Protein AF-R9KZ87-F1 (afdb_monomer_lite)

Radius of gyration: 34.82 Å; chains: 1; bounding box: 114×63×70 Å

pLDDT: mean 71.22, std 21.98, range [25.05, 94.12]

Sequence (223 aa):
MNIVNPQPSGAKAGTGGFTVDISQIIRNFTGAETDDNKKSVLQKLLEPKEIDDSEQEAKKALQIAKKIARGDSVTPEEKQFLMRVNPQLAQMAELARKEGQRIKSALQQASSKEEQQTIVQQAYQQVSEVTKSNPQFGMLLGEAVKAAIQEAQKDPKCQDKPETEEDAKRTGIQNPIGQPEGGQASSPAASLPPEESAQMEQQDEILEQFYPEERVSMLDCKG

Foldseek 3Di:
DDDPDPDPPQDFDDDDPDTDGPQVVCCVPVVARPDPVPHDPVRVVPPPPPPPVLNVLVVLLLVLLLCLLQVHDDDPVSLVSNCVSPVPSSVLSPVSLVVLVVLLVQLLVDPDPVSNVVSLVVQVVVLVVCCVVPVSSSVSNVSSNVSSNVVSVVPPPPDDDDDDDDDDDDDDDDDDDDDDDDDDDDDDDDDDDDDPPVVVVVVVVVCCVPPVPPVVVVPPPDD

Secondary structure (DSSP, 8-state):
--------S--EEEETTEEEEHHHHHHHHH-----TTTS-HHHHHHS-----HHHHHHHHHHHHHHHHHHT----HHHHHHHHHH-HHHHHHHHHHHHHHHHHHHHHHH--SHHHHHHHHHHHHHHHHHHHHH-HHHHHHHHHHHHHHHHHHHH---------------------------------------TTSHHHHHHHHHHHHHH-TTHHHHTT----

Structure (mmCIF, N/CA/C/O backbone):
data_AF-R9KZ87-F1
#
_entry.id   AF-R9KZ87-F1
#
loop_
_atom_site.group_PDB
_atom_site.id
_atom_site.type_symbol
_atom_site.label_atom_id
_atom_site.label_alt_id
_atom_site.label_comp_id
_atom_site.label_asym_id
_atom_site.label_entity_id
_atom_site.label_seq_id
_atom_site.pdbx_PDB_ins_code
_atom_site.Cartn_x
_atom_site.Cartn_y
_atom_site.Cartn_z
_atom_site.occupancy
_atom_site.B_iso_or_equiv
_atom_site.auth_seq_id
_atom_site.auth_comp_id
_atom_site.auth_asym_id
_atom_site.auth_atom_id
_atom_site.pdbx_PDB_model_num
ATOM 1 N N . MET A 1 1 ? 11.925 7.163 -33.956 1.00 35.75 1 MET A N 1
ATOM 2 C CA . MET A 1 1 ? 13.370 7.184 -34.265 1.00 35.75 1 MET A CA 1
ATOM 3 C C . MET A 1 1 ? 14.078 6.666 -33.028 1.00 35.75 1 MET A C 1
ATOM 5 O O . MET A 1 1 ? 14.013 7.336 -32.008 1.00 35.75 1 MET A O 1
ATOM 9 N N . ASN A 1 2 ? 14.633 5.455 -33.077 1.00 37.69 2 ASN A N 1
ATOM 10 C CA . ASN A 1 2 ? 15.351 4.876 -31.941 1.00 37.69 2 ASN A CA 1
ATOM 11 C C . ASN A 1 2 ? 16.714 5.559 -31.837 1.00 37.69 2 ASN A C 1
ATOM 13 O O . ASN A 1 2 ? 17.549 5.407 -32.727 1.00 37.69 2 ASN A O 1
ATOM 17 N N . ILE A 1 3 ? 16.910 6.340 -30.778 1.00 43.88 3 ILE A N 1
ATOM 18 C CA . ILE A 1 3 ? 18.213 6.902 -30.439 1.00 43.88 3 ILE A CA 1
ATOM 19 C C . ILE A 1 3 ? 19.006 5.754 -29.816 1.00 43.88 3 ILE A C 1
ATOM 21 O O . ILE A 1 3 ? 18.812 5.404 -28.658 1.00 43.88 3 ILE A O 1
ATOM 25 N N . VAL A 1 4 ? 19.848 5.109 -30.624 1.00 40.03 4 VAL A N 1
ATOM 26 C CA . VAL A 1 4 ? 20.895 4.217 -30.122 1.00 40.03 4 VAL A CA 1
ATOM 27 C C . VAL A 1 4 ? 21.825 5.077 -29.277 1.00 40.03 4 VAL A C 1
ATOM 29 O O . VAL A 1 4 ? 22.512 5.946 -29.808 1.00 40.03 4 VAL A O 1
ATOM 32 N N . ASN A 1 5 ? 21.803 4.857 -27.966 1.00 42.47 5 ASN A N 1
ATOM 33 C CA . ASN A 1 5 ? 22.744 5.450 -27.032 1.00 42.47 5 ASN A CA 1
ATOM 34 C C . ASN A 1 5 ? 24.001 4.557 -27.023 1.00 42.47 5 ASN A C 1
ATOM 36 O O . ASN A 1 5 ? 23.920 3.413 -26.563 1.00 42.47 5 ASN A O 1
ATOM 40 N N . PRO A 1 6 ? 25.143 4.984 -27.593 1.00 46.31 6 PRO A N 1
ATOM 41 C CA . PRO A 1 6 ? 26.359 4.195 -27.511 1.00 46.31 6 PRO A CA 1
ATOM 42 C C . PRO A 1 6 ? 26.878 4.259 -26.071 1.00 46.31 6 PRO A C 1
ATOM 44 O O . PRO A 1 6 ? 27.354 5.296 -25.618 1.00 46.31 6 PRO A O 1
ATOM 47 N N . GLN A 1 7 ? 26.781 3.139 -25.353 1.00 39.72 7 GLN A N 1
ATOM 48 C CA . GLN A 1 7 ? 27.480 2.910 -24.085 1.00 39.72 7 GLN A CA 1
ATOM 49 C C . GLN A 1 7 ? 28.961 3.313 -24.239 1.00 39.72 7 GLN A C 1
ATOM 51 O O . GLN A 1 7 ? 29.662 2.716 -25.065 1.00 39.72 7 GLN A O 1
ATOM 56 N N . PRO A 1 8 ? 29.473 4.313 -23.496 1.00 46.34 8 PRO A N 1
ATOM 57 C CA . PRO A 1 8 ? 30.825 4.806 -23.686 1.00 46.34 8 PRO A CA 1
ATOM 58 C C . PRO A 1 8 ? 31.798 3.970 -22.852 1.00 46.34 8 PRO A C 1
ATOM 60 O O . PRO A 1 8 ? 32.391 4.442 -21.886 1.00 46.34 8 PRO A O 1
ATOM 63 N N . SER A 1 9 ? 32.030 2.718 -23.241 1.00 46.44 9 SER A N 1
ATOM 64 C CA . SER A 1 9 ? 33.245 2.027 -22.810 1.00 46.44 9 SER A CA 1
ATOM 65 C C . SER A 1 9 ? 34.409 2.530 -23.673 1.00 46.44 9 SER A C 1
ATOM 67 O O . SER A 1 9 ? 34.719 1.936 -24.701 1.00 46.44 9 SER A O 1
ATOM 69 N N . GLY A 1 10 ? 34.994 3.676 -23.298 1.00 55.28 10 GLY A N 1
ATOM 70 C CA . GLY A 1 10 ? 36.272 4.204 -23.804 1.00 55.28 10 GLY A CA 1
ATOM 71 C C . GLY A 1 10 ? 36.568 3.944 -25.287 1.00 55.28 10 GLY A C 1
ATOM 72 O O . GLY A 1 10 ? 37.543 3.264 -25.611 1.00 55.28 10 GLY A O 1
ATOM 73 N N . ALA A 1 11 ? 35.731 4.456 -26.192 1.00 57.53 11 ALA A N 1
ATOM 74 C CA . ALA A 1 11 ? 35.888 4.233 -27.626 1.00 57.53 11 ALA A CA 1
ATOM 75 C C . ALA A 1 11 ? 37.050 5.076 -28.185 1.00 57.53 11 ALA A C 1
ATOM 77 O O . ALA A 1 11 ? 36.891 6.242 -28.541 1.00 57.53 11 ALA A O 1
ATOM 78 N N . LYS A 1 12 ? 38.243 4.479 -28.262 1.00 61.91 12 LYS A N 1
ATOM 79 C CA . LYS A 1 12 ? 39.376 5.029 -29.018 1.00 61.91 12 LYS A CA 1
ATOM 80 C C . LYS A 1 12 ? 39.196 4.661 -30.489 1.00 61.91 12 LYS A C 1
ATOM 82 O O . LYS A 1 12 ? 39.358 3.497 -30.849 1.00 61.91 12 LYS A O 1
ATOM 87 N N . ALA A 1 13 ? 38.875 5.633 -31.338 1.00 61.53 13 ALA A N 1
ATOM 88 C CA . ALA A 1 13 ? 38.888 5.430 -32.786 1.00 61.53 13 ALA A CA 1
ATOM 89 C C . ALA A 1 13 ? 40.292 5.722 -33.327 1.00 61.53 13 ALA A C 1
ATOM 91 O O . ALA A 1 13 ? 40.904 6.736 -32.981 1.00 61.53 13 ALA A O 1
ATOM 92 N N . GLY A 1 14 ? 40.817 4.830 -34.167 1.00 58.09 14 GLY A N 1
ATOM 93 C CA . GLY A 1 14 ? 42.139 4.998 -34.758 1.00 58.09 14 GLY A CA 1
ATOM 94 C C . GLY A 1 14 ? 42.255 4.343 -36.125 1.00 58.09 14 GLY A C 1
ATOM 95 O O . GLY A 1 14 ? 41.826 3.211 -36.323 1.00 58.09 14 GLY A O 1
ATOM 96 N N . THR A 1 15 ? 42.861 5.068 -37.062 1.00 54.12 15 THR A N 1
ATOM 97 C CA . THR A 1 15 ? 43.329 4.543 -38.351 1.00 54.12 15 THR A CA 1
ATOM 98 C C . THR A 1 15 ? 44.787 4.974 -38.496 1.00 54.12 15 THR A C 1
ATOM 100 O O . THR A 1 15 ? 45.086 6.156 -38.358 1.00 54.12 15 THR A O 1
ATOM 103 N N . GLY A 1 16 ? 45.706 4.030 -38.720 1.00 58.09 16 GLY A N 1
ATOM 104 C CA . GLY A 1 16 ? 47.112 4.346 -39.012 1.00 58.09 16 GLY A CA 1
ATOM 105 C C . GLY A 1 16 ? 47.926 4.944 -37.853 1.00 58.09 16 GLY A C 1
ATOM 106 O O . GLY A 1 16 ? 48.592 5.955 -38.037 1.00 58.09 16 GLY A O 1
ATOM 107 N N . GLY A 1 17 ? 47.897 4.332 -36.664 1.00 69.00 17 GLY A N 1
ATOM 108 C CA . GLY A 1 17 ? 48.823 4.654 -35.560 1.00 69.00 17 GLY A CA 1
ATOM 109 C C . GLY A 1 17 ? 48.448 5.855 -34.682 1.00 69.00 17 GLY A C 1
ATOM 110 O O . GLY A 1 17 ? 49.038 6.026 -33.618 1.00 69.00 17 GLY A O 1
ATOM 111 N N . PHE A 1 18 ? 47.436 6.638 -35.060 1.00 66.94 18 PHE A N 1
ATOM 112 C CA . PHE A 1 18 ? 46.876 7.700 -34.222 1.00 66.94 18 PHE A CA 1
ATOM 113 C C . PHE A 1 18 ? 45.581 7.231 -33.561 1.00 66.94 18 PHE A C 1
ATOM 115 O O . PHE A 1 18 ? 44.648 6.803 -34.240 1.00 66.94 18 PHE A O 1
ATOM 122 N N . THR A 1 19 ? 45.518 7.319 -32.233 1.00 78.94 19 THR A N 1
ATOM 123 C CA . THR A 1 19 ? 44.293 7.089 -31.457 1.00 78.94 19 THR A CA 1
ATOM 124 C C . THR A 1 19 ? 43.731 8.424 -31.008 1.00 78.94 19 THR A C 1
ATOM 126 O O . THR A 1 19 ? 44.450 9.189 -30.362 1.00 78.94 19 THR A O 1
ATOM 129 N N . VAL A 1 20 ? 42.461 8.686 -31.299 1.00 78.69 20 VAL A N 1
ATOM 130 C CA . VAL A 1 20 ? 41.782 9.895 -30.829 1.00 78.69 20 VAL A CA 1
ATOM 131 C C . VAL A 1 20 ? 40.730 9.519 -29.793 1.00 78.69 20 VAL A C 1
ATOM 133 O O . VAL A 1 20 ? 39.983 8.554 -29.969 1.00 78.69 20 VAL A O 1
ATOM 136 N N . ASP A 1 21 ? 40.704 10.270 -28.693 1.00 82.31 21 ASP A N 1
ATOM 137 C CA . ASP A 1 21 ? 39.697 10.133 -27.648 1.00 82.31 21 ASP A CA 1
ATOM 138 C C . ASP A 1 21 ? 38.430 10.890 -28.065 1.00 82.31 21 ASP A C 1
ATOM 140 O O . ASP A 1 21 ? 38.394 12.124 -28.113 1.00 82.31 21 ASP A O 1
ATOM 144 N N . ILE A 1 22 ? 37.386 10.132 -28.397 1.00 82.06 22 ILE A N 1
ATOM 145 C CA . ILE A 1 22 ? 36.104 10.678 -28.842 1.00 82.06 22 ILE A CA 1
ATOM 146 C C . ILE A 1 22 ? 35.455 11.508 -27.726 1.00 82.06 22 ILE A C 1
ATOM 148 O O . ILE A 1 22 ? 34.879 12.558 -28.011 1.00 82.06 22 ILE A O 1
ATOM 152 N N . SER A 1 23 ? 35.605 11.113 -26.458 1.00 81.44 23 SER A N 1
ATOM 153 C CA . SER A 1 23 ? 35.055 11.858 -25.321 1.00 81.44 23 SER A CA 1
ATOM 154 C C . SER A 1 23 ? 35.709 13.232 -25.181 1.00 81.44 23 SER A C 1
ATOM 156 O O . SER A 1 23 ? 35.022 14.215 -24.900 1.00 81.44 23 SER A O 1
ATOM 158 N N . GLN A 1 24 ? 37.014 13.337 -25.460 1.00 82.56 24 GLN A N 1
ATOM 159 C CA . GLN A 1 24 ? 37.722 14.619 -25.461 1.00 82.56 24 GLN A CA 1
ATOM 160 C C . GLN A 1 24 ? 37.267 15.532 -26.609 1.00 82.56 24 GLN A C 1
ATOM 162 O O . GLN A 1 24 ? 37.101 16.735 -26.403 1.00 82.56 24 GLN A O 1
ATOM 167 N N . ILE A 1 25 ? 37.025 14.975 -27.802 1.00 85.44 25 ILE A N 1
ATOM 168 C CA . ILE A 1 25 ? 36.473 15.734 -28.935 1.00 85.44 25 ILE A CA 1
ATOM 169 C C . ILE A 1 25 ? 35.083 16.273 -28.589 1.00 85.44 25 ILE A C 1
ATOM 171 O O . ILE A 1 25 ? 34.831 17.464 -28.772 1.00 85.44 25 ILE A O 1
ATOM 175 N N . ILE A 1 26 ? 34.197 15.415 -28.069 1.00 83.12 26 ILE A N 1
ATOM 176 C CA . ILE A 1 26 ? 32.832 15.805 -27.700 1.00 83.12 26 ILE A CA 1
ATOM 177 C C . ILE A 1 26 ? 32.881 16.922 -26.660 1.00 83.12 26 ILE A C 1
ATOM 179 O O . ILE A 1 26 ? 32.272 17.963 -26.878 1.00 83.12 26 ILE A O 1
ATOM 183 N N . ARG A 1 27 ? 33.680 16.770 -25.598 1.00 84.62 27 ARG A N 1
ATOM 184 C CA . ARG A 1 27 ? 33.834 17.801 -24.565 1.00 84.62 27 ARG A CA 1
ATOM 185 C C . ARG A 1 27 ? 34.289 19.143 -25.138 1.00 84.62 27 ARG A C 1
ATOM 187 O O . ARG A 1 27 ? 33.745 20.175 -24.760 1.00 84.62 27 ARG A O 1
ATOM 194 N N . ASN A 1 28 ? 35.266 19.146 -26.043 1.00 85.62 28 ASN A N 1
ATOM 195 C CA . ASN A 1 28 ? 35.769 20.382 -26.647 1.00 85.62 28 ASN A CA 1
ATOM 196 C C . ASN A 1 28 ? 34.739 21.050 -27.570 1.00 85.62 28 ASN A C 1
ATOM 198 O O . ASN A 1 28 ? 34.744 22.272 -27.697 1.00 85.62 28 ASN A O 1
ATOM 202 N N . PHE A 1 29 ? 33.877 20.265 -28.219 1.00 87.19 29 PHE A N 1
ATOM 203 C CA . PHE A 1 29 ? 32.900 20.770 -29.181 1.00 87.19 29 PHE A CA 1
ATOM 204 C C . PHE A 1 29 ? 31.571 21.185 -28.532 1.00 87.19 29 PHE A C 1
ATOM 206 O O . PHE A 1 29 ? 31.014 22.221 -28.881 1.00 87.19 29 PHE A O 1
ATOM 213 N N . THR A 1 30 ? 31.053 20.390 -27.592 1.00 82.31 30 THR A N 1
ATOM 214 C CA . THR A 1 30 ? 29.739 20.603 -26.957 1.00 82.31 30 THR A CA 1
ATOM 215 C C . THR A 1 30 ? 29.833 21.168 -25.542 1.00 82.31 30 THR A C 1
ATOM 217 O O . THR A 1 30 ? 28.822 21.595 -24.991 1.00 82.31 30 THR A O 1
ATOM 220 N N . GLY A 1 31 ? 31.016 21.153 -24.921 1.00 80.69 31 GLY A N 1
ATOM 221 C CA . GLY A 1 31 ? 31.203 21.516 -23.514 1.00 80.69 31 GLY A CA 1
ATOM 222 C C . GLY A 1 31 ? 30.679 20.474 -22.518 1.00 80.69 31 GLY A C 1
ATOM 223 O O . GLY A 1 31 ? 30.872 20.645 -21.315 1.00 80.69 31 GLY A O 1
ATOM 224 N N . ALA A 1 32 ? 30.039 19.397 -22.988 1.00 80.44 32 ALA A N 1
ATOM 225 C CA . ALA A 1 32 ? 29.467 18.358 -22.140 1.00 80.44 32 ALA A CA 1
ATOM 226 C C . ALA A 1 32 ? 30.483 17.239 -21.884 1.00 80.44 32 ALA A C 1
ATOM 228 O O . ALA A 1 32 ? 31.049 16.666 -22.817 1.00 80.44 32 ALA A O 1
ATOM 229 N N . GLU A 1 33 ? 30.704 16.908 -20.611 1.00 82.12 33 GLU A N 1
ATOM 230 C CA . GLU A 1 33 ? 31.509 15.747 -20.236 1.00 82.12 33 GLU A CA 1
ATOM 231 C C . GLU A 1 33 ? 30.692 14.465 -20.429 1.00 82.12 33 GLU A C 1
ATOM 233 O O . GLU A 1 33 ? 29.573 14.359 -19.929 1.00 82.12 33 GLU A O 1
ATOM 238 N N . THR A 1 34 ? 31.242 13.504 -21.166 1.00 79.12 34 THR A N 1
ATOM 239 C CA . THR A 1 34 ? 30.564 12.229 -21.462 1.00 79.12 34 THR A CA 1
ATOM 240 C C . THR A 1 34 ? 30.989 11.119 -20.507 1.00 79.12 34 THR A C 1
ATOM 242 O O . THR A 1 34 ? 30.250 10.157 -20.336 1.00 79.12 34 THR A O 1
ATOM 245 N N . ASP A 1 35 ? 32.141 11.266 -19.847 1.00 77.31 35 ASP A N 1
ATOM 246 C CA . ASP A 1 35 ? 32.653 10.310 -18.867 1.00 77.31 35 ASP A CA 1
ATOM 247 C C . ASP A 1 35 ? 31.990 10.518 -17.498 1.00 77.31 35 ASP A C 1
ATOM 249 O O . ASP A 1 35 ? 32.202 11.538 -16.834 1.00 77.31 35 ASP A O 1
ATOM 253 N N . ASP A 1 36 ? 31.234 9.521 -17.034 1.00 74.69 36 ASP A N 1
ATOM 254 C CA . ASP A 1 36 ? 30.532 9.549 -15.746 1.00 74.69 36 ASP A CA 1
ATOM 255 C C . ASP A 1 36 ? 31.440 9.845 -14.547 1.00 74.69 36 ASP A C 1
ATOM 257 O O . ASP A 1 36 ? 30.986 10.402 -13.543 1.00 74.69 36 ASP A O 1
ATOM 261 N N . ASN A 1 37 ? 32.733 9.529 -14.631 1.00 78.62 37 ASN A N 1
ATOM 262 C CA . ASN A 1 37 ? 33.687 9.809 -13.558 1.00 78.62 37 ASN A CA 1
ATOM 263 C C . ASN A 1 37 ? 34.138 11.273 -13.534 1.00 78.62 37 ASN A C 1
ATOM 265 O O . ASN A 1 37 ? 34.547 11.771 -12.487 1.00 78.62 37 ASN A O 1
ATOM 269 N N . LYS A 1 38 ? 34.056 11.966 -14.674 1.00 80.25 38 LYS A N 1
ATOM 270 C CA . LYS A 1 38 ? 34.500 13.357 -14.841 1.00 80.25 38 LYS A CA 1
ATOM 271 C C . LYS A 1 38 ? 33.342 14.355 -14.868 1.00 80.25 38 LYS A C 1
ATOM 273 O O . LYS A 1 38 ? 33.579 15.555 -14.725 1.00 80.25 38 LYS A O 1
ATOM 278 N N . LYS A 1 39 ? 32.099 13.883 -15.023 1.00 82.62 39 LYS A N 1
ATOM 279 C CA . LYS A 1 39 ? 30.896 14.720 -14.940 1.00 82.62 39 LYS A CA 1
ATOM 280 C C . LYS A 1 39 ? 30.842 15.460 -13.605 1.00 82.62 39 LYS A C 1
ATOM 282 O O . LYS A 1 39 ? 30.926 14.854 -12.533 1.00 82.62 39 LYS A O 1
ATOM 287 N N . SER A 1 40 ? 30.644 16.775 -13.680 1.00 83.94 40 SER A N 1
ATOM 288 C CA . SER A 1 40 ? 30.382 17.609 -12.504 1.00 83.94 40 SER A CA 1
ATOM 289 C C . SER A 1 40 ? 29.127 17.120 -11.776 1.00 83.94 40 SER A C 1
ATOM 291 O O . SER A 1 40 ? 28.192 16.621 -12.401 1.00 83.94 40 SER A O 1
ATOM 293 N N . VAL A 1 41 ? 29.068 17.318 -10.458 1.00 82.25 41 VAL A N 1
ATOM 294 C CA . VAL A 1 41 ? 27.878 17.014 -9.643 1.00 82.25 41 VAL A CA 1
ATOM 295 C C . VAL A 1 41 ? 26.630 17.683 -10.227 1.00 82.25 41 VAL A C 1
ATOM 297 O O . VAL A 1 41 ? 25.583 17.049 -10.316 1.00 82.25 41 VAL A O 1
ATOM 300 N N . LEU A 1 42 ? 26.756 18.926 -10.709 1.00 80.56 42 LEU A N 1
ATOM 301 C CA . LEU A 1 42 ? 25.660 19.640 -11.370 1.00 80.56 42 LEU A CA 1
ATOM 302 C C . LEU A 1 42 ? 25.232 18.969 -12.677 1.00 80.56 42 LEU A C 1
ATOM 304 O O . LEU A 1 42 ? 24.045 18.908 -12.962 1.00 80.56 42 LEU A O 1
ATOM 308 N N . GLN A 1 43 ? 26.175 18.421 -13.444 1.00 79.06 43 GLN A N 1
ATOM 309 C CA . GLN A 1 43 ? 25.870 17.723 -14.690 1.00 79.06 43 GLN A CA 1
ATOM 310 C C . GLN A 1 43 ? 25.144 16.400 -14.417 1.00 79.06 43 GLN A C 1
ATOM 312 O O . GLN A 1 43 ? 24.132 16.127 -15.046 1.00 79.06 43 GLN A O 1
ATOM 317 N N . LYS A 1 44 ? 25.573 15.645 -13.397 1.00 78.69 44 LYS A N 1
ATOM 318 C CA . LYS A 1 44 ? 24.877 14.427 -12.943 1.00 78.69 44 LYS A CA 1
ATOM 319 C C . LYS A 1 44 ? 23.465 14.696 -12.412 1.00 78.69 44 LYS A C 1
ATOM 321 O O . LYS A 1 44 ? 22.611 13.822 -12.487 1.00 78.69 44 LYS A O 1
ATOM 326 N N . LEU A 1 45 ? 23.228 15.876 -11.835 1.00 79.81 45 LEU A N 1
ATOM 327 C CA . LEU A 1 45 ? 21.911 16.301 -11.344 1.00 79.81 45 LEU A CA 1
ATOM 328 C C . LEU A 1 45 ? 20.993 16.798 -12.468 1.00 79.81 45 LEU A C 1
ATOM 330 O O . LEU A 1 45 ? 19.782 16.622 -12.374 1.00 79.81 45 LEU A O 1
ATOM 334 N N . LEU A 1 46 ? 21.561 17.446 -13.491 1.00 81.12 46 LEU A N 1
ATOM 335 C CA . LEU A 1 46 ? 20.826 17.926 -14.665 1.00 81.12 46 LEU A CA 1
ATOM 336 C C . LEU A 1 46 ? 20.548 16.816 -15.683 1.00 81.12 46 LEU A C 1
ATOM 338 O O . LEU A 1 46 ? 19.659 16.976 -16.517 1.00 81.12 46 LEU A O 1
ATOM 342 N N . GLU A 1 47 ? 21.294 15.713 -15.632 1.00 76.94 47 GLU A N 1
ATOM 343 C CA . GLU A 1 47 ? 21.029 14.550 -16.467 1.00 76.94 47 GLU A CA 1
ATOM 344 C C . GLU A 1 47 ? 19.674 13.933 -16.096 1.00 76.94 47 GLU A C 1
ATOM 346 O O . GLU A 1 47 ? 19.450 13.577 -14.932 1.00 76.94 47 GLU A O 1
ATOM 351 N N . PRO A 1 48 ? 18.741 13.813 -17.061 1.00 72.75 48 PRO A N 1
ATOM 352 C CA . PRO A 1 48 ? 17.476 13.153 -16.804 1.00 72.75 48 PRO A CA 1
ATOM 353 C C . PRO A 1 48 ? 17.777 11.704 -16.427 1.00 72.75 48 PRO A C 1
ATOM 355 O O . PRO A 1 48 ? 18.318 10.948 -17.229 1.00 72.75 48 PRO A O 1
ATOM 358 N N . LYS A 1 49 ? 17.450 11.316 -15.190 1.00 69.62 49 LYS A N 1
ATOM 359 C CA . LYS A 1 49 ? 17.523 9.913 -14.782 1.00 69.62 49 LYS A CA 1
ATOM 360 C C . LYS A 1 49 ? 16.592 9.116 -15.685 1.00 69.62 49 LYS A C 1
ATOM 362 O O . LYS A 1 49 ? 15.374 9.268 -15.589 1.00 69.62 49 LYS A O 1
ATOM 367 N N . GLU A 1 50 ? 17.164 8.276 -16.539 1.00 65.75 50 GLU A N 1
ATOM 368 C CA . GLU A 1 50 ? 16.420 7.235 -17.235 1.00 65.75 50 GLU A CA 1
ATOM 369 C C . GLU A 1 50 ? 15.885 6.286 -16.157 1.00 65.75 50 GLU A C 1
ATOM 371 O O . GLU A 1 50 ? 16.621 5.506 -15.556 1.00 65.75 50 GLU A O 1
ATOM 376 N N . ILE A 1 51 ? 14.611 6.456 -15.801 1.00 59.19 51 ILE A N 1
ATOM 377 C CA . ILE A 1 51 ? 13.919 5.529 -14.911 1.00 59.19 51 ILE A CA 1
ATOM 378 C C . ILE A 1 51 ? 13.651 4.294 -15.760 1.00 59.19 51 ILE A C 1
ATOM 380 O O . ILE A 1 51 ? 12.827 4.379 -16.673 1.00 59.19 51 ILE A O 1
ATOM 384 N N . ASP A 1 52 ? 14.342 3.198 -15.450 1.00 70.06 52 ASP A N 1
ATOM 385 C CA . ASP A 1 52 ? 14.156 1.894 -16.089 1.00 70.06 52 ASP A CA 1
ATOM 386 C C . ASP A 1 52 ? 12.657 1.553 -16.159 1.00 70.06 52 ASP A C 1
ATOM 388 O O . ASP A 1 52 ? 11.911 1.782 -15.196 1.00 70.06 52 ASP A O 1
ATOM 392 N N . ASP A 1 53 ? 12.197 1.034 -17.296 1.00 74.06 53 ASP A N 1
ATOM 393 C CA . ASP A 1 53 ? 10.781 0.735 -17.536 1.00 74.06 53 ASP A CA 1
ATOM 394 C C . ASP A 1 53 ? 10.230 -0.207 -16.449 1.00 74.06 53 ASP A C 1
ATOM 396 O O . ASP A 1 53 ? 9.103 -0.039 -15.975 1.00 74.06 53 ASP A O 1
ATOM 400 N N . SER A 1 54 ? 11.082 -1.100 -15.936 1.00 76.56 54 SER A N 1
ATOM 401 C CA . SER A 1 54 ? 10.795 -1.979 -14.795 1.00 76.56 54 SER A CA 1
ATOM 402 C C . SER A 1 54 ? 10.475 -1.214 -13.500 1.00 76.56 54 SER A C 1
ATOM 404 O O . SER A 1 54 ? 9.512 -1.528 -12.790 1.00 76.56 54 SER A O 1
ATOM 406 N N . GLU A 1 55 ? 11.211 -0.140 -13.192 1.00 81.38 55 GLU A N 1
ATOM 407 C CA . GLU A 1 55 ? 10.897 0.702 -12.035 1.00 81.38 55 GLU A CA 1
ATOM 408 C C . GLU A 1 55 ? 9.576 1.452 -12.219 1.00 81.38 55 GLU A C 1
ATOM 410 O O . GLU A 1 55 ? 8.854 1.695 -11.244 1.00 81.38 55 GLU A O 1
ATOM 415 N N . GLN A 1 56 ? 9.256 1.857 -13.449 1.00 82.81 56 GLN A N 1
ATOM 416 C CA . GLN A 1 56 ? 7.986 2.518 -13.738 1.00 82.81 56 GLN A CA 1
ATOM 417 C C . GLN A 1 56 ? 6.813 1.557 -13.553 1.00 82.81 56 GLN A C 1
ATOM 419 O O . GLN A 1 56 ? 5.800 1.938 -12.962 1.00 82.81 56 GLN A O 1
ATOM 424 N N . GLU A 1 57 ? 6.946 0.314 -14.008 1.00 86.06 57 GLU A N 1
ATOM 425 C CA . GLU A 1 57 ? 5.943 -0.734 -13.814 1.00 86.06 57 GLU A CA 1
ATOM 426 C C . GLU A 1 57 ? 5.744 -1.067 -12.335 1.00 86.06 57 GLU A C 1
ATOM 428 O O . GLU A 1 57 ? 4.603 -1.118 -11.870 1.00 86.06 57 GLU A O 1
ATOM 433 N N . ALA A 1 58 ? 6.827 -1.180 -11.562 1.00 87.12 58 ALA A N 1
ATOM 434 C CA . ALA A 1 58 ? 6.753 -1.385 -10.118 1.00 87.12 58 ALA A CA 1
ATOM 435 C C . ALA A 1 58 ? 6.049 -0.216 -9.404 1.00 87.12 58 ALA A C 1
ATOM 437 O O . ALA A 1 58 ? 5.187 -0.429 -8.547 1.00 87.12 58 ALA A O 1
ATOM 438 N N . LYS A 1 59 ? 6.353 1.033 -9.783 1.00 88.38 59 LYS A N 1
ATOM 439 C CA . LYS A 1 59 ? 5.686 2.232 -9.240 1.00 88.38 59 LYS A CA 1
ATOM 440 C C . LYS A 1 59 ? 4.197 2.258 -9.593 1.00 88.38 59 LYS A C 1
ATOM 442 O O . LYS A 1 59 ? 3.379 2.554 -8.722 1.00 88.38 59 LYS A O 1
ATOM 447 N N . LYS A 1 60 ? 3.830 1.907 -10.830 1.00 90.06 60 LYS A N 1
ATOM 448 C CA . LYS A 1 60 ? 2.427 1.783 -11.263 1.00 90.06 60 LYS A CA 1
ATOM 449 C C . LYS A 1 60 ? 1.701 0.691 -10.478 1.00 90.06 60 LYS A C 1
ATOM 451 O O . LYS A 1 60 ? 0.618 0.942 -9.958 1.00 90.06 60 LYS A O 1
ATOM 456 N N . ALA A 1 61 ? 2.317 -0.480 -10.315 1.00 91.00 61 ALA A N 1
ATOM 457 C CA . ALA A 1 61 ? 1.764 -1.579 -9.527 1.00 91.00 61 ALA A CA 1
ATOM 458 C C . ALA A 1 61 ? 1.514 -1.160 -8.069 1.00 91.00 61 ALA A C 1
ATOM 460 O O . ALA A 1 61 ? 0.435 -1.403 -7.530 1.00 91.00 61 ALA A O 1
ATOM 461 N N . LEU A 1 62 ? 2.460 -0.448 -7.449 1.00 91.69 62 LEU A N 1
ATOM 462 C CA . LEU A 1 62 ? 2.285 0.105 -6.104 1.00 91.69 62 LEU A CA 1
ATOM 463 C C . LEU A 1 62 ? 1.137 1.115 -6.032 1.00 91.69 62 LEU A C 1
ATOM 465 O O . LEU A 1 62 ? 0.343 1.057 -5.099 1.00 91.69 62 LEU A O 1
ATOM 469 N N . GLN A 1 63 ? 1.013 2.025 -7.000 1.00 91.88 63 GLN A N 1
ATOM 470 C CA . GLN A 1 63 ? -0.097 2.98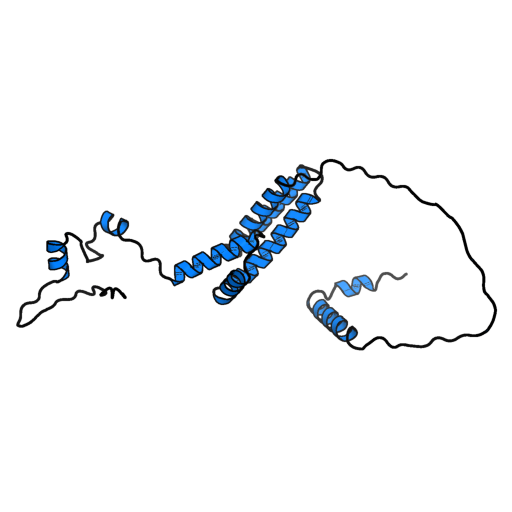3 -7.028 1.00 91.88 63 GLN A CA 1
ATOM 471 C C . GLN A 1 63 ? -1.453 2.286 -7.160 1.00 91.88 63 GLN A C 1
ATOM 473 O O . GLN A 1 63 ? -2.399 2.658 -6.469 1.00 91.88 63 GLN A O 1
ATOM 478 N N . ILE A 1 64 ? -1.543 1.256 -8.001 1.00 93.00 64 ILE A N 1
ATOM 479 C CA . ILE A 1 64 ? -2.762 0.459 -8.151 1.00 93.00 64 ILE A CA 1
ATOM 480 C C . ILE A 1 64 ? -3.080 -0.269 -6.841 1.00 93.00 64 ILE A C 1
ATOM 482 O O . ILE A 1 64 ? -4.208 -0.196 -6.363 1.00 93.00 64 ILE A O 1
ATOM 486 N N . ALA A 1 65 ? -2.091 -0.905 -6.211 1.00 92.56 65 ALA A N 1
ATOM 487 C CA . ALA A 1 65 ? -2.269 -1.586 -4.930 1.00 92.56 65 ALA A CA 1
ATOM 488 C C . ALA A 1 65 ? -2.777 -0.637 -3.834 1.00 92.56 65 ALA A C 1
ATOM 490 O O . ALA A 1 65 ? -3.689 -0.986 -3.089 1.00 92.56 65 ALA A O 1
ATOM 491 N N . LYS A 1 66 ? -2.241 0.586 -3.780 1.00 93.56 66 LYS A N 1
ATOM 492 C CA . LYS A 1 66 ? -2.696 1.644 -2.868 1.00 93.56 66 LYS A CA 1
ATOM 493 C C . LYS A 1 66 ? -4.148 2.045 -3.113 1.00 93.56 66 LYS A C 1
ATOM 495 O O . LYS A 1 66 ? -4.923 2.100 -2.164 1.00 93.56 66 LYS A O 1
ATOM 500 N N . LYS A 1 67 ? -4.545 2.250 -4.376 1.00 93.44 67 LYS A N 1
ATOM 501 C CA . LYS A 1 67 ? -5.949 2.519 -4.743 1.00 93.44 67 LYS A CA 1
ATOM 502 C C . LYS A 1 67 ? -6.878 1.392 -4.274 1.00 93.44 67 LYS A C 1
ATOM 504 O O . LYS A 1 67 ? -7.891 1.667 -3.639 1.00 93.44 67 LYS A O 1
ATOM 509 N N . ILE A 1 68 ? -6.507 0.131 -4.531 1.00 92.38 68 ILE A N 1
ATOM 510 C CA . ILE A 1 68 ? -7.290 -1.040 -4.095 1.00 92.38 68 ILE A CA 1
ATOM 511 C C . ILE A 1 68 ? -7.409 -1.066 -2.569 1.00 92.38 68 ILE A C 1
ATOM 513 O O . ILE A 1 68 ? -8.515 -1.218 -2.058 1.00 92.38 68 ILE A O 1
ATOM 517 N N . ALA A 1 69 ? -6.294 -0.894 -1.851 1.00 92.12 69 ALA A N 1
ATOM 518 C CA . ALA A 1 69 ? -6.268 -0.904 -0.391 1.00 92.12 69 ALA A CA 1
ATOM 519 C C . ALA A 1 69 ? -7.148 0.203 0.204 1.00 92.12 69 ALA A C 1
ATOM 521 O O . ALA A 1 69 ? -7.864 -0.032 1.174 1.00 92.12 69 ALA A O 1
ATOM 522 N N . ARG A 1 70 ? -7.156 1.387 -0.418 1.00 90.56 70 ARG A N 1
ATOM 523 C CA . ARG A 1 70 ? -8.019 2.505 -0.030 1.00 90.56 70 ARG A CA 1
ATOM 524 C C . ARG A 1 70 ? -9.513 2.199 -0.173 1.00 90.56 70 ARG A C 1
ATOM 526 O O . ARG A 1 70 ? -10.316 2.792 0.535 1.00 90.56 70 ARG A O 1
ATOM 533 N N . GLY A 1 71 ? -9.873 1.294 -1.082 1.00 85.69 71 GLY A N 1
ATOM 534 C CA . GLY A 1 71 ? -11.256 1.065 -1.496 1.00 85.69 71 GLY A CA 1
ATOM 535 C C . GLY A 1 71 ? -11.696 1.920 -2.687 1.00 85.69 71 GLY A C 1
ATOM 536 O O . GLY A 1 71 ? -12.886 1.945 -2.996 1.00 85.69 71 GLY A O 1
ATOM 537 N N . ASP A 1 72 ? -10.760 2.584 -3.378 1.00 87.75 72 ASP A N 1
ATOM 538 C CA . ASP A 1 72 ? -11.064 3.320 -4.606 1.00 87.75 72 ASP A CA 1
ATOM 539 C C . ASP A 1 72 ? -11.469 2.343 -5.728 1.00 87.75 72 ASP A C 1
ATOM 541 O O . ASP A 1 72 ? -11.018 1.195 -5.787 1.00 87.75 72 ASP A O 1
ATOM 545 N N . SER A 1 73 ? -12.315 2.800 -6.655 1.00 83.38 73 SER A N 1
ATOM 546 C CA . SER A 1 73 ? -12.689 2.005 -7.831 1.00 83.38 73 SER A CA 1
ATOM 547 C C . SER A 1 73 ? -11.489 1.855 -8.767 1.00 83.38 73 SER A C 1
ATOM 549 O O . SER A 1 73 ? -10.969 2.842 -9.285 1.00 83.38 73 SER A O 1
ATOM 551 N N . VAL A 1 74 ? -11.056 0.614 -8.984 1.00 87.38 74 VAL A N 1
ATOM 552 C CA . VAL A 1 74 ? -9.918 0.272 -9.847 1.00 87.38 74 VAL A CA 1
ATOM 553 C C . VAL A 1 74 ? -10.430 -0.416 -11.103 1.00 87.38 74 VAL A C 1
ATOM 555 O O . VAL A 1 74 ? -11.345 -1.239 -11.040 1.00 87.38 74 VAL A O 1
ATOM 558 N N . THR A 1 75 ? -9.855 -0.073 -12.254 1.00 90.31 75 THR A N 1
ATOM 559 C CA . THR A 1 75 ? -10.263 -0.687 -13.520 1.00 90.31 75 THR A CA 1
ATOM 560 C C . THR A 1 75 ? -9.882 -2.176 -13.554 1.00 90.31 75 THR A C 1
ATOM 562 O O . THR A 1 75 ? -8.870 -2.579 -12.966 1.00 90.31 75 THR A O 1
ATOM 565 N N . PRO A 1 76 ? -10.652 -3.031 -14.256 1.00 88.69 76 PRO A N 1
ATOM 566 C CA . PRO A 1 76 ? -10.304 -4.445 -14.405 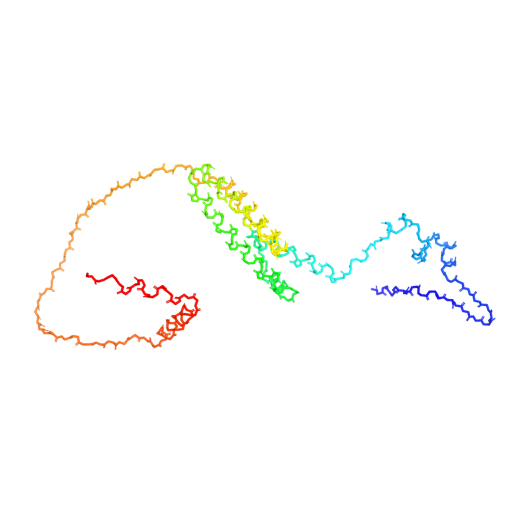1.00 88.69 76 PRO A CA 1
ATOM 567 C C . PRO A 1 76 ? -8.912 -4.652 -15.017 1.00 88.69 76 PRO A C 1
ATOM 569 O O . PRO A 1 76 ? -8.208 -5.590 -14.648 1.00 88.69 76 PRO A O 1
ATOM 572 N N . GLU A 1 77 ? -8.496 -3.752 -15.908 1.00 90.00 77 GLU A N 1
ATOM 573 C CA . GLU A 1 77 ? -7.177 -3.754 -16.543 1.00 90.00 77 GLU A CA 1
ATOM 574 C C . GLU A 1 77 ? -6.052 -3.487 -15.535 1.00 90.00 77 GLU A C 1
ATOM 576 O O . GLU A 1 77 ? -5.081 -4.240 -15.495 1.00 90.00 77 GLU A O 1
ATOM 581 N N . GLU A 1 78 ? -6.199 -2.479 -14.667 1.00 88.94 78 GLU A N 1
ATOM 582 C CA . GLU A 1 78 ? -5.244 -2.189 -13.587 1.00 88.94 78 GLU A CA 1
ATOM 583 C C . GLU A 1 78 ? -5.122 -3.377 -12.618 1.00 88.94 78 GLU A C 1
ATOM 585 O O . GLU A 1 78 ? -4.016 -3.742 -12.209 1.00 88.94 78 GLU A O 1
ATOM 590 N N . LYS A 1 79 ? -6.240 -4.035 -12.283 1.00 88.19 79 LYS A N 1
ATOM 591 C CA . LYS A 1 79 ? -6.226 -5.230 -11.426 1.00 88.19 79 LYS A CA 1
ATOM 592 C C . LYS A 1 79 ? -5.496 -6.398 -12.091 1.00 88.19 79 LYS A C 1
ATOM 594 O O . LYS A 1 79 ? -4.666 -7.043 -11.452 1.00 88.19 79 LYS A O 1
ATOM 599 N N . GLN A 1 80 ? -5.761 -6.652 -13.372 1.00 91.00 80 GLN A N 1
ATOM 600 C CA . GLN A 1 80 ? -5.049 -7.680 -14.134 1.00 91.00 80 GLN A CA 1
ATOM 601 C C . GLN A 1 80 ? -3.558 -7.360 -14.268 1.00 91.00 80 GLN A C 1
ATOM 603 O O . GLN A 1 80 ? -2.730 -8.259 -14.136 1.00 91.00 80 GLN A O 1
ATOM 608 N N . PHE A 1 81 ? -3.204 -6.093 -14.491 1.00 91.94 81 PHE A N 1
ATOM 609 C CA . PHE A 1 81 ? -1.816 -5.643 -14.527 1.00 91.94 81 PHE A CA 1
ATOM 610 C C . PHE A 1 81 ? -1.109 -5.934 -13.200 1.00 91.94 81 PHE A C 1
ATOM 612 O O . PHE A 1 81 ? -0.055 -6.567 -13.196 1.00 91.94 81 PHE A O 1
ATOM 619 N N . LEU A 1 82 ? -1.722 -5.565 -12.070 1.00 91.94 82 LEU A N 1
ATOM 620 C CA . LEU A 1 82 ? -1.161 -5.834 -10.748 1.00 91.94 82 LEU A CA 1
ATOM 621 C C . LEU A 1 82 ? -0.965 -7.336 -10.505 1.00 91.94 82 LEU A C 1
ATOM 623 O O . LEU A 1 82 ? 0.080 -7.736 -10.004 1.00 91.94 82 LEU A O 1
ATOM 627 N N . MET A 1 83 ? -1.924 -8.173 -10.910 1.00 91.44 83 MET A N 1
ATOM 628 C CA . MET A 1 83 ? -1.807 -9.630 -10.789 1.00 91.44 83 MET A CA 1
ATOM 629 C C . MET A 1 83 ? -0.685 -10.223 -11.652 1.00 91.44 83 MET A C 1
ATOM 631 O O . MET A 1 83 ? -0.073 -11.203 -11.236 1.00 91.44 83 MET A O 1
ATOM 635 N N . ARG A 1 84 ? -0.407 -9.647 -12.830 1.00 91.38 84 ARG A N 1
ATOM 636 C CA . ARG A 1 84 ? 0.689 -10.090 -13.710 1.00 91.38 84 ARG A CA 1
ATOM 637 C C . ARG A 1 84 ? 2.059 -9.676 -13.180 1.00 91.38 84 ARG A C 1
ATOM 639 O O . ARG A 1 84 ? 2.977 -10.485 -13.209 1.00 91.38 84 ARG A O 1
ATOM 646 N N . VAL A 1 85 ? 2.191 -8.435 -12.709 1.00 90.31 85 VAL A N 1
ATOM 647 C CA . VAL A 1 85 ? 3.477 -7.877 -12.257 1.00 90.31 85 VAL A CA 1
ATOM 648 C C . VAL A 1 85 ? 3.832 -8.362 -10.854 1.00 90.31 85 VAL A C 1
ATOM 650 O O . VAL A 1 85 ? 4.969 -8.750 -10.600 1.00 90.31 85 VAL A O 1
ATOM 653 N N . ASN A 1 86 ? 2.874 -8.332 -9.922 1.00 90.06 86 ASN A N 1
ATOM 654 C CA . ASN A 1 86 ? 3.102 -8.740 -8.541 1.00 90.06 86 ASN A CA 1
ATOM 655 C C . ASN A 1 86 ? 1.823 -9.316 -7.889 1.00 90.06 86 ASN A C 1
ATOM 657 O O . ASN A 1 86 ? 1.045 -8.581 -7.266 1.00 90.06 86 ASN A O 1
ATOM 661 N N . PRO A 1 87 ? 1.611 -10.644 -7.969 1.00 91.19 87 PRO A N 1
ATOM 662 C CA . PRO A 1 87 ? 0.412 -11.285 -7.432 1.00 91.19 87 PRO A CA 1
ATOM 663 C C . PRO A 1 87 ? 0.332 -11.217 -5.901 1.00 91.19 87 PRO A C 1
ATOM 665 O O . PRO A 1 87 ? -0.763 -11.098 -5.351 1.00 91.19 87 PRO A O 1
ATOM 668 N N . GLN A 1 88 ? 1.470 -11.230 -5.198 1.00 91.75 88 GLN A N 1
ATOM 669 C CA . GLN A 1 88 ? 1.489 -11.080 -3.739 1.00 91.75 88 GLN A CA 1
ATOM 670 C C . GLN A 1 88 ? 0.992 -9.694 -3.323 1.00 91.75 88 GLN A C 1
ATOM 672 O O . GLN A 1 88 ? 0.193 -9.566 -2.397 1.00 91.75 88 GLN A O 1
ATOM 677 N N . LEU A 1 89 ? 1.411 -8.651 -4.044 1.00 91.38 89 LEU A N 1
ATOM 678 C CA . LEU A 1 89 ? 0.957 -7.286 -3.801 1.00 91.38 89 LEU A CA 1
ATOM 679 C C . LEU A 1 89 ? -0.547 -7.125 -4.049 1.00 91.38 89 LEU A C 1
ATOM 681 O O . LEU A 1 89 ? -1.216 -6.440 -3.277 1.00 91.38 89 LEU A O 1
ATOM 685 N N . ALA A 1 90 ? -1.089 -7.798 -5.068 1.00 92.31 90 ALA A N 1
ATOM 686 C CA . ALA A 1 90 ? -2.529 -7.835 -5.322 1.00 92.31 90 ALA A CA 1
ATOM 687 C C . ALA A 1 90 ? -3.308 -8.434 -4.139 1.00 92.31 90 ALA A C 1
ATOM 689 O O . ALA A 1 90 ? -4.300 -7.857 -3.694 1.00 92.31 90 ALA A O 1
ATOM 690 N N . GLN A 1 91 ? -2.842 -9.565 -3.601 1.00 92.38 91 GLN A N 1
ATOM 691 C CA . GLN A 1 91 ? -3.472 -10.218 -2.449 1.00 92.38 91 GLN A CA 1
ATOM 692 C C . GLN A 1 91 ? -3.411 -9.336 -1.199 1.00 92.38 91 GLN A C 1
ATOM 694 O O . GLN A 1 91 ? -4.427 -9.139 -0.535 1.00 92.38 91 GLN A O 1
ATOM 699 N N . MET A 1 92 ? -2.244 -8.750 -0.913 1.00 93.19 92 MET A N 1
ATOM 700 C CA . MET A 1 92 ? -2.070 -7.825 0.210 1.00 93.19 92 MET A CA 1
ATOM 701 C C . MET A 1 92 ? -2.999 -6.611 0.099 1.00 93.19 92 MET A C 1
ATOM 703 O O . MET A 1 92 ? -3.598 -6.207 1.091 1.00 93.19 92 MET A O 1
ATOM 707 N N . ALA A 1 93 ? -3.167 -6.051 -1.100 1.00 93.19 93 ALA A N 1
ATOM 708 C CA . ALA A 1 93 ? -4.064 -4.921 -1.319 1.00 93.19 93 ALA A CA 1
ATOM 709 C C . ALA A 1 93 ? -5.541 -5.277 -1.070 1.00 93.19 93 ALA A C 1
ATOM 711 O O . ALA A 1 93 ? -6.259 -4.505 -0.440 1.00 93.19 93 ALA A O 1
ATOM 712 N N . GLU A 1 94 ? -5.996 -6.454 -1.509 1.00 92.94 94 GLU A N 1
ATOM 713 C CA . GLU A 1 94 ? -7.367 -6.923 -1.256 1.00 92.94 94 GLU A CA 1
ATOM 714 C C . GLU A 1 94 ? -7.608 -7.221 0.233 1.00 92.94 94 GLU A C 1
ATOM 716 O O . GLU A 1 94 ? -8.670 -6.890 0.763 1.00 92.94 94 GLU A O 1
ATOM 721 N N . LEU A 1 95 ? -6.625 -7.799 0.934 1.00 93.00 95 LEU A N 1
ATOM 722 C CA . LEU A 1 95 ? -6.696 -7.993 2.387 1.00 93.00 95 LEU A CA 1
ATOM 723 C C . LEU A 1 95 ? -6.760 -6.653 3.128 1.00 93.00 95 LEU A C 1
ATOM 725 O O . LEU A 1 95 ? -7.613 -6.479 3.997 1.00 93.00 95 LEU A O 1
ATOM 729 N N . ALA A 1 96 ? -5.922 -5.687 2.741 1.00 94.12 96 ALA A N 1
ATOM 730 C CA . ALA A 1 96 ? -5.943 -4.341 3.311 1.00 94.12 96 ALA A CA 1
ATOM 731 C C . ALA A 1 96 ? -7.303 -3.665 3.093 1.00 94.12 96 ALA A C 1
ATOM 733 O O . ALA A 1 96 ? -7.836 -3.057 4.019 1.00 94.12 96 ALA A O 1
ATOM 734 N N . ARG A 1 97 ? -7.902 -3.828 1.905 1.00 93.69 97 ARG A N 1
ATOM 735 C CA . ARG A 1 97 ? -9.240 -3.304 1.602 1.00 93.69 97 ARG A CA 1
ATOM 736 C C . ARG A 1 97 ? -10.306 -3.897 2.520 1.00 93.69 97 ARG A C 1
ATOM 738 O O . ARG A 1 97 ? -11.136 -3.158 3.046 1.00 93.69 97 ARG A O 1
ATOM 745 N N . LYS A 1 98 ? -10.298 -5.221 2.712 1.00 93.50 98 LYS A N 1
ATOM 746 C CA . LYS A 1 98 ? -11.250 -5.911 3.600 1.00 93.50 98 LYS A CA 1
ATOM 747 C C . LYS A 1 98 ? -11.135 -5.407 5.038 1.00 93.50 98 LYS A C 1
ATOM 749 O O . LYS A 1 98 ? -12.155 -5.106 5.653 1.00 93.50 98 LYS A O 1
ATOM 754 N N . GLU A 1 99 ? -9.913 -5.259 5.544 1.00 92.69 99 GLU A N 1
ATOM 755 C CA . GLU A 1 99 ? -9.690 -4.758 6.903 1.00 92.69 99 GLU A CA 1
ATOM 756 C C . GLU A 1 99 ? -10.095 -3.281 7.035 1.00 92.69 99 GLU A C 1
ATOM 758 O O . GLU A 1 99 ? -10.792 -2.907 7.976 1.00 92.69 99 GLU A O 1
ATOM 763 N N . GLY A 1 100 ? -9.771 -2.448 6.042 1.00 91.88 100 GLY A N 1
ATOM 764 C CA . GLY A 1 100 ? -10.241 -1.063 5.975 1.00 91.88 100 GLY A CA 1
ATOM 765 C C . GLY A 1 100 ? -11.771 -0.962 5.991 1.00 91.88 100 GLY A C 1
ATOM 766 O O . GLY A 1 100 ? -12.331 -0.145 6.720 1.00 91.88 100 GLY A O 1
ATOM 767 N N . GLN A 1 101 ? -12.468 -1.836 5.261 1.00 92.19 101 GLN A N 1
ATOM 768 C CA . GLN A 1 101 ? -13.932 -1.892 5.249 1.00 92.19 101 GLN A CA 1
ATOM 769 C C . GLN A 1 101 ? -14.516 -2.355 6.593 1.00 92.19 101 GLN A C 1
ATOM 771 O O . GLN A 1 101 ? -15.540 -1.823 7.035 1.00 92.19 101 GLN A O 1
ATOM 776 N N . ARG A 1 102 ? -13.859 -3.305 7.270 1.00 92.81 102 ARG A N 1
ATOM 777 C CA . ARG A 1 102 ? -14.217 -3.721 8.633 1.00 92.81 102 ARG A CA 1
ATOM 778 C C . ARG A 1 102 ? -14.115 -2.545 9.600 1.00 92.81 102 ARG A C 1
ATOM 780 O O . ARG A 1 102 ? -15.065 -2.281 10.332 1.00 92.81 102 ARG A O 1
ATOM 787 N N . ILE A 1 103 ? -13.002 -1.814 9.560 1.00 91.88 103 ILE A N 1
ATOM 788 C CA . ILE A 1 103 ? -12.777 -0.635 10.405 1.00 91.88 103 ILE A CA 1
ATOM 789 C C . ILE A 1 103 ? -13.808 0.448 10.089 1.00 91.88 103 ILE A C 1
ATOM 791 O O . ILE A 1 103 ? -14.412 0.992 11.006 1.00 91.88 103 ILE A O 1
ATOM 795 N N . LYS A 1 104 ? -14.080 0.719 8.807 1.00 91.38 104 LYS A N 1
ATOM 796 C CA . LYS A 1 104 ? -15.121 1.670 8.391 1.00 91.38 104 LYS A CA 1
ATOM 797 C C . LYS A 1 104 ? -16.483 1.309 8.987 1.00 91.38 104 LYS A C 1
ATOM 799 O O . LYS A 1 104 ? -17.147 2.171 9.552 1.00 91.38 104 LYS A O 1
ATOM 804 N N . SER A 1 105 ? -16.874 0.039 8.900 1.00 91.19 105 SER A N 1
ATOM 805 C CA . SER A 1 105 ? -18.155 -0.444 9.431 1.00 91.19 105 SER A CA 1
ATOM 806 C C . SER A 1 105 ? -18.209 -0.331 10.958 1.00 91.19 105 SER A C 1
ATOM 808 O O . SER A 1 105 ? -19.207 0.133 11.502 1.00 91.19 105 SER A O 1
ATOM 810 N N . ALA A 1 106 ? -17.117 -0.673 11.649 1.00 90.81 106 ALA A N 1
ATOM 811 C CA . ALA A 1 106 ? -17.006 -0.510 13.098 1.00 90.81 106 ALA A CA 1
ATOM 812 C C . ALA A 1 106 ? -17.111 0.966 13.520 1.00 90.81 106 ALA A C 1
ATOM 814 O O . ALA A 1 106 ? -17.803 1.282 14.482 1.00 90.81 106 ALA A O 1
ATOM 815 N N . LEU A 1 107 ? -16.486 1.884 12.775 1.00 89.38 107 LEU A N 1
ATOM 816 C CA . LEU A 1 107 ? -16.568 3.324 13.037 1.00 89.38 107 LEU A CA 1
ATOM 817 C C . LEU A 1 107 ? -17.970 3.896 12.795 1.00 89.38 107 LEU A C 1
ATOM 819 O O . LEU A 1 107 ? -18.367 4.817 13.500 1.00 89.38 107 LEU A O 1
ATOM 823 N N . GLN A 1 108 ? -18.715 3.357 11.827 1.00 88.69 108 GLN A N 1
ATOM 824 C CA . GLN A 1 108 ? -20.105 3.751 11.566 1.00 88.69 108 GLN A CA 1
ATOM 825 C C . GLN A 1 108 ? -21.082 3.214 12.623 1.00 88.69 108 GLN A C 1
ATOM 827 O O . GLN A 1 108 ? -22.087 3.860 12.910 1.00 88.69 108 GLN A O 1
ATOM 832 N N . GLN A 1 109 ? -20.799 2.039 13.193 1.00 88.38 109 GLN A N 1
ATOM 833 C CA . GLN A 1 109 ? -21.589 1.449 14.279 1.00 88.38 109 GLN A CA 1
ATOM 834 C C . GLN A 1 109 ? -21.283 2.076 15.644 1.00 88.38 109 GLN A C 1
ATOM 836 O O . GLN A 1 109 ? -22.148 2.081 16.519 1.00 88.38 109 GLN A O 1
ATOM 841 N N . ALA A 1 110 ? -20.067 2.595 15.826 1.00 87.06 110 ALA A N 1
ATOM 842 C CA . ALA A 1 110 ? -19.641 3.237 17.059 1.00 87.06 110 ALA A CA 1
ATOM 843 C C . ALA A 1 110 ? -20.480 4.488 17.338 1.00 87.06 110 ALA A C 1
ATOM 845 O O . ALA A 1 110 ? -20.514 5.439 16.552 1.00 87.06 110 ALA A O 1
ATOM 846 N N . SER A 1 111 ? -21.147 4.472 18.487 1.00 77.81 111 SER A N 1
ATOM 847 C CA . SER A 1 111 ? -22.104 5.503 18.885 1.00 77.81 111 SER A CA 1
ATOM 848 C C . SER A 1 111 ? -21.444 6.637 19.663 1.00 77.81 111 SER A C 1
ATOM 850 O O . SER A 1 111 ? -21.916 7.773 19.601 1.00 77.81 111 SER A O 1
ATOM 852 N N . SER A 1 112 ? -20.325 6.347 20.341 1.00 87.12 112 SER A N 1
ATOM 853 C CA . SER A 1 112 ? -19.572 7.331 21.119 1.00 87.12 112 SER A CA 1
ATOM 854 C C . SER A 1 112 ? -18.225 7.687 20.500 1.00 87.12 112 SER A C 1
ATOM 856 O O . SER A 1 112 ? -17.560 6.877 19.849 1.00 87.12 112 SER A O 1
ATOM 858 N N . LYS A 1 113 ? -17.768 8.910 20.777 1.00 86.94 113 LYS A N 1
ATOM 859 C CA . LYS A 1 113 ? -16.459 9.407 20.337 1.00 86.94 113 LYS A CA 1
ATOM 860 C C . LYS A 1 113 ? -15.307 8.599 20.947 1.00 86.94 113 LYS A C 1
ATOM 862 O O . LYS A 1 113 ? -14.296 8.370 20.287 1.00 86.94 113 LYS A O 1
ATOM 867 N N . GLU A 1 114 ? -15.474 8.132 22.180 1.00 88.50 114 GLU A N 1
ATOM 868 C CA . GLU A 1 114 ? -14.527 7.277 22.900 1.00 88.50 114 GLU A CA 1
ATOM 869 C C . GLU A 1 114 ? -14.419 5.884 22.257 1.00 88.50 114 GLU A C 1
ATOM 871 O O . GLU A 1 114 ? -13.319 5.340 22.132 1.00 88.50 114 GLU A O 1
ATOM 876 N N . GLU A 1 115 ? -15.537 5.325 21.780 1.00 88.25 115 GLU A N 1
ATOM 877 C CA . GLU A 1 115 ? -15.558 4.048 21.051 1.00 88.25 115 GLU A CA 1
ATOM 878 C C . GLU A 1 115 ? -14.846 4.187 19.704 1.00 88.25 115 GLU A C 1
ATOM 880 O O . GLU A 1 115 ? -13.977 3.381 19.369 1.00 88.25 115 GLU A O 1
ATOM 885 N N . GLN A 1 116 ? -15.139 5.263 18.967 1.00 89.44 116 GLN A N 1
ATOM 886 C CA . GLN A 1 116 ? -14.447 5.578 17.717 1.00 89.44 116 GLN A CA 1
ATOM 887 C C . GLN A 1 116 ? -12.939 5.722 17.939 1.00 89.44 116 GLN A C 1
ATOM 889 O O . GLN A 1 116 ? -12.148 5.156 17.188 1.00 89.44 116 GLN A O 1
ATOM 894 N N . GLN A 1 117 ? -12.519 6.429 18.992 1.00 89.94 117 GLN A N 1
ATOM 895 C CA . GLN A 1 117 ? -11.103 6.591 19.314 1.00 89.94 117 GLN A CA 1
ATOM 896 C C . GLN A 1 117 ? -10.435 5.256 19.673 1.00 89.94 117 GLN A C 1
ATOM 898 O O . GLN A 1 117 ? -9.313 5.003 19.232 1.00 89.94 117 GLN A O 1
ATOM 903 N N . THR A 1 118 ? -11.127 4.384 20.409 1.00 93.00 118 THR A N 1
ATOM 904 C CA . THR A 1 118 ? -10.651 3.030 20.731 1.00 93.00 118 THR A CA 1
ATOM 905 C C . THR A 1 118 ? -10.447 2.189 19.469 1.00 93.00 118 THR A C 1
ATOM 907 O O . THR A 1 118 ? -9.381 1.599 19.291 1.00 93.00 118 THR A O 1
ATOM 910 N N . ILE A 1 119 ? -11.419 2.195 18.550 1.00 92.00 119 ILE A N 1
ATOM 911 C CA . ILE A 1 119 ? -11.333 1.478 17.266 1.00 92.00 119 ILE A CA 1
ATOM 912 C C . ILE A 1 119 ? -10.160 2.000 16.432 1.00 92.00 119 ILE A C 1
ATOM 914 O O . ILE A 1 119 ? -9.382 1.218 15.885 1.00 92.00 119 ILE A O 1
ATOM 918 N N . VAL A 1 120 ? -9.992 3.322 16.363 1.00 91.81 120 VAL A N 1
ATOM 919 C CA . VAL A 1 120 ? -8.866 3.949 15.660 1.00 91.81 120 VAL A CA 1
ATOM 920 C C . VAL A 1 120 ? -7.528 3.528 16.275 1.00 91.81 120 VAL A C 1
ATOM 922 O O . VAL A 1 120 ? -6.595 3.186 15.547 1.00 91.81 120 VAL A O 1
ATOM 925 N N . GLN A 1 121 ? -7.422 3.524 17.605 1.00 92.94 121 GLN A N 1
ATOM 926 C CA . GLN A 1 121 ? -6.205 3.130 18.313 1.00 92.94 121 GLN A CA 1
ATOM 927 C C . GLN A 1 121 ? -5.843 1.664 18.043 1.00 92.94 121 GLN A C 1
ATOM 929 O O . GLN A 1 121 ? -4.682 1.366 17.751 1.00 92.94 121 GLN A O 1
ATOM 934 N N . GLN A 1 122 ? -6.835 0.772 18.088 1.00 93.25 122 GLN A N 1
ATOM 935 C CA . GLN A 1 122 ? -6.670 -0.646 17.772 1.00 93.25 122 GLN A CA 1
ATOM 936 C C . GLN A 1 122 ? -6.228 -0.846 16.317 1.00 93.25 122 GLN A C 1
ATOM 938 O O . GLN A 1 122 ? -5.295 -1.606 16.059 1.00 93.25 122 GLN A O 1
ATOM 943 N N . ALA A 1 123 ? -6.832 -0.120 15.375 1.00 92.38 123 ALA A N 1
ATOM 944 C CA . ALA A 1 123 ? -6.461 -0.178 13.966 1.00 92.38 123 ALA A CA 1
ATOM 945 C C . ALA A 1 123 ? -5.000 0.254 13.735 1.00 92.38 123 ALA A C 1
ATOM 947 O O . ALA A 1 123 ? -4.254 -0.419 13.024 1.00 92.38 123 ALA A O 1
ATOM 948 N N . TYR A 1 124 ? -4.539 1.332 14.380 1.00 93.19 124 TYR A N 1
ATOM 949 C CA . TYR A 1 124 ? -3.130 1.738 14.298 1.00 93.19 124 TYR A CA 1
ATOM 950 C C . TYR A 1 124 ? -2.177 0.727 14.938 1.00 93.19 124 TYR A C 1
ATOM 952 O O . TYR A 1 124 ? -1.067 0.529 14.439 1.00 93.19 124 TYR A O 1
ATOM 960 N N . GLN A 1 125 ? -2.595 0.064 16.016 1.00 93.94 125 GLN A N 1
ATOM 961 C CA . GLN A 1 125 ? -1.801 -0.994 16.630 1.00 93.94 125 GLN A CA 1
ATOM 962 C C . GLN A 1 125 ? -1.664 -2.197 15.690 1.00 93.94 125 GLN A C 1
ATOM 964 O O . GLN A 1 125 ? -0.551 -2.676 15.483 1.00 93.94 125 GLN A O 1
ATOM 969 N N . GLN A 1 126 ? -2.752 -2.616 15.038 1.00 91.19 126 GLN A N 1
ATOM 970 C CA . GLN A 1 126 ? -2.717 -3.656 14.006 1.00 91.19 126 GLN A CA 1
ATOM 971 C C . GLN A 1 126 ? -1.784 -3.276 12.852 1.00 91.19 126 GLN A C 1
ATOM 973 O O . GLN A 1 126 ? -0.952 -4.086 12.451 1.00 91.19 126 GLN A O 1
ATOM 978 N N . VAL A 1 127 ? -1.853 -2.031 12.362 1.00 92.88 127 VAL A N 1
ATOM 979 C CA . VAL A 1 127 ? -0.919 -1.520 11.344 1.00 92.88 127 VAL A CA 1
ATOM 980 C C . VAL A 1 127 ? 0.524 -1.624 11.825 1.00 92.88 127 VAL A C 1
ATOM 982 O O . VAL A 1 127 ? 1.383 -2.045 11.056 1.00 92.88 127 VAL A O 1
ATOM 985 N N . SER A 1 128 ? 0.809 -1.274 13.081 1.00 92.19 128 SER A N 1
ATOM 986 C CA . SER A 1 128 ? 2.161 -1.360 13.640 1.00 92.19 128 SER A CA 1
ATOM 987 C C . SER A 1 128 ? 2.678 -2.800 13.678 1.00 92.19 128 SER A C 1
ATOM 989 O O . SER A 1 128 ? 3.777 -3.058 13.189 1.00 92.19 128 SER A O 1
ATOM 991 N N . GLU A 1 129 ? 1.883 -3.748 14.179 1.00 92.94 129 GLU A N 1
ATOM 992 C CA . GLU A 1 129 ? 2.272 -5.166 14.239 1.00 92.94 129 GLU A CA 1
ATOM 993 C C . GLU A 1 129 ? 2.462 -5.773 12.845 1.00 92.94 129 GLU A C 1
ATOM 995 O O . GLU A 1 129 ? 3.442 -6.473 12.570 1.00 92.94 129 GLU A O 1
ATOM 1000 N N . VAL A 1 130 ? 1.567 -5.426 11.923 1.00 91.25 130 VAL A N 1
ATOM 1001 C CA . VAL A 1 130 ? 1.675 -5.823 10.524 1.00 91.25 130 VAL A CA 1
ATOM 1002 C C . VAL A 1 130 ? 2.919 -5.221 9.876 1.00 91.25 130 VAL A C 1
ATOM 1004 O O . VAL A 1 130 ? 3.620 -5.928 9.164 1.00 91.25 130 VAL A O 1
ATOM 1007 N N . THR A 1 131 ? 3.237 -3.952 10.143 1.00 92.44 131 THR A N 1
ATOM 1008 C CA . THR A 1 131 ? 4.413 -3.273 9.572 1.00 92.44 131 THR A CA 1
ATOM 1009 C C . THR A 1 131 ? 5.716 -3.927 10.025 1.00 92.44 131 THR A C 1
ATOM 1011 O O . THR A 1 131 ? 6.649 -4.025 9.230 1.00 92.44 131 THR A O 1
ATOM 1014 N N . LYS A 1 132 ? 5.782 -4.417 11.273 1.00 93.06 132 LYS A N 1
ATOM 1015 C CA . LYS A 1 132 ? 6.943 -5.173 11.776 1.00 93.06 132 LYS A CA 1
ATOM 1016 C C . LYS A 1 132 ? 7.154 -6.478 11.007 1.00 93.06 132 LYS A C 1
ATOM 1018 O O . LYS A 1 132 ? 8.292 -6.842 10.736 1.00 93.06 132 LYS A O 1
ATOM 1023 N N . SER A 1 133 ? 6.066 -7.165 10.660 1.00 90.88 133 SER A N 1
ATOM 1024 C CA . SER A 1 133 ? 6.111 -8.455 9.958 1.00 90.88 133 SER A CA 1
ATOM 1025 C C . SER A 1 133 ? 6.308 -8.285 8.449 1.00 90.88 133 SER A C 1
ATOM 1027 O O . SER A 1 133 ? 7.089 -8.996 7.823 1.00 90.88 133 SER A O 1
ATOM 1029 N N . ASN A 1 134 ? 5.595 -7.330 7.855 1.00 91.44 134 ASN A N 1
ATOM 1030 C CA . ASN A 1 134 ? 5.618 -7.016 6.436 1.00 91.44 134 ASN A CA 1
ATOM 1031 C C . ASN A 1 134 ? 5.432 -5.499 6.226 1.00 91.44 134 ASN A C 1
ATOM 1033 O O . ASN A 1 134 ? 4.299 -4.999 6.241 1.00 91.44 134 ASN A O 1
ATOM 1037 N N . PRO A 1 135 ? 6.526 -4.761 5.964 1.00 91.19 135 PRO A N 1
ATOM 1038 C CA . PRO A 1 135 ? 6.474 -3.315 5.757 1.00 91.19 135 PRO A CA 1
ATOM 1039 C C . PRO A 1 135 ? 5.560 -2.897 4.599 1.00 91.19 135 PRO A C 1
ATOM 1041 O O . PRO A 1 135 ? 4.863 -1.888 4.686 1.00 91.19 135 PRO A O 1
ATOM 1044 N N . GLN A 1 136 ? 5.521 -3.692 3.525 1.00 89.75 136 GLN A N 1
ATOM 1045 C CA . GLN A 1 136 ? 4.724 -3.403 2.333 1.00 89.75 136 GLN A CA 1
ATOM 1046 C C . GLN A 1 136 ? 3.224 -3.494 2.631 1.00 89.75 136 GLN A C 1
ATOM 1048 O O . GLN A 1 136 ? 2.451 -2.622 2.232 1.00 89.75 136 GLN A O 1
ATOM 1053 N N . PHE A 1 137 ? 2.814 -4.530 3.368 1.00 91.50 137 PHE A N 1
ATOM 1054 C CA . PHE A 1 137 ? 1.425 -4.684 3.794 1.00 91.50 137 PHE A CA 1
ATOM 1055 C C . PHE A 1 137 ? 1.037 -3.622 4.826 1.00 91.50 137 PHE A C 1
ATOM 1057 O O . PHE A 1 137 ? -0.040 -3.042 4.721 1.00 91.50 137 PHE A O 1
ATOM 1064 N N . GLY A 1 138 ? 1.936 -3.289 5.757 1.00 91.25 138 GLY A N 1
ATOM 1065 C CA . GLY A 1 138 ? 1.726 -2.223 6.738 1.00 91.25 138 GLY A CA 1
ATOM 1066 C C . GLY A 1 138 ? 1.447 -0.864 6.098 1.00 91.25 138 GLY A C 1
ATOM 1067 O O . GLY A 1 138 ? 0.530 -0.159 6.516 1.00 91.25 138 GLY A O 1
ATOM 1068 N N . MET A 1 139 ? 2.164 -0.528 5.020 1.00 92.75 139 MET A N 1
ATOM 1069 C CA . MET A 1 139 ? 1.891 0.682 4.239 1.00 92.75 139 MET A CA 1
ATOM 1070 C C . MET A 1 139 ? 0.490 0.677 3.612 1.00 92.75 139 MET A C 1
ATOM 1072 O O . MET A 1 139 ? -0.227 1.671 3.720 1.00 92.75 139 MET A O 1
ATOM 1076 N N . LEU A 1 140 ? 0.091 -0.427 2.970 1.00 93.56 140 LEU A N 1
ATOM 1077 C CA . LEU A 1 140 ? -1.230 -0.551 2.341 1.00 93.56 140 LEU A CA 1
ATOM 1078 C C . LEU A 1 140 ? -2.356 -0.493 3.375 1.00 93.56 140 LEU A C 1
ATOM 1080 O O . LEU A 1 140 ? -3.335 0.226 3.186 1.00 93.56 140 LEU A O 1
ATOM 1084 N N . LEU A 1 141 ? -2.196 -1.213 4.486 1.00 92.62 141 LEU A N 1
ATOM 1085 C CA . LEU A 1 141 ? -3.160 -1.231 5.576 1.00 92.62 141 LEU A CA 1
ATOM 1086 C C . LEU A 1 141 ? -3.275 0.147 6.235 1.00 92.62 141 LEU A C 1
ATOM 1088 O O . LEU A 1 141 ? -4.381 0.612 6.480 1.00 92.62 141 LEU A O 1
ATOM 1092 N N . GLY A 1 142 ? -2.157 0.841 6.458 1.00 92.19 142 GLY A N 1
ATOM 1093 C CA . GLY A 1 142 ? -2.161 2.204 6.989 1.00 92.19 142 GLY A CA 1
ATOM 1094 C C . GLY A 1 142 ? -2.909 3.192 6.089 1.00 92.19 142 GLY A C 1
ATOM 1095 O O . GLY A 1 142 ? -3.658 4.034 6.589 1.00 92.19 142 GLY A O 1
ATOM 1096 N N . GLU A 1 143 ? -2.763 3.075 4.765 1.00 92.81 143 GLU A N 1
ATOM 1097 C CA . GLU A 1 143 ? -3.543 3.874 3.811 1.00 92.81 143 GLU A CA 1
ATOM 1098 C C . GLU A 1 143 ? -5.038 3.516 3.839 1.00 92.81 143 GLU A C 1
ATOM 1100 O O . GLU A 1 143 ? -5.872 4.426 3.857 1.00 92.81 143 GLU A O 1
ATOM 1105 N N . ALA A 1 144 ? -5.376 2.226 3.927 1.00 93.19 144 ALA A N 1
ATOM 1106 C CA . ALA A 1 144 ? -6.751 1.743 4.054 1.00 93.19 144 ALA A CA 1
ATOM 1107 C C . ALA A 1 144 ? -7.431 2.262 5.331 1.00 93.19 144 ALA A C 1
ATOM 1109 O O . ALA A 1 144 ? -8.519 2.832 5.274 1.00 93.19 144 ALA A O 1
ATOM 1110 N N . VAL A 1 145 ? -6.762 2.141 6.482 1.00 91.88 145 VAL A N 1
ATOM 1111 C CA . VAL A 1 145 ? -7.247 2.620 7.787 1.00 91.88 145 VAL A CA 1
ATOM 1112 C C . VAL A 1 145 ? -7.448 4.132 7.759 1.00 91.88 145 VAL A C 1
ATOM 1114 O O . VAL A 1 145 ? -8.499 4.633 8.157 1.00 91.88 145 VAL A O 1
ATOM 1117 N N . LYS A 1 146 ? -6.471 4.882 7.237 1.00 92.56 146 LYS A N 1
ATOM 1118 C CA . LYS A 1 146 ? -6.576 6.340 7.112 1.00 92.56 146 LYS A CA 1
ATOM 1119 C C . LYS A 1 146 ? -7.767 6.746 6.246 1.00 92.56 146 LYS A C 1
ATOM 1121 O O . LYS A 1 146 ? -8.465 7.699 6.589 1.00 92.56 146 LYS A O 1
ATOM 1126 N N . ALA A 1 147 ? -7.999 6.049 5.136 1.00 92.19 147 ALA A N 1
ATOM 1127 C CA . ALA A 1 147 ? -9.139 6.312 4.268 1.00 92.19 147 ALA A CA 1
ATOM 1128 C C . ALA A 1 147 ? -10.470 5.965 4.941 1.00 92.19 147 ALA A C 1
ATOM 1130 O O . ALA A 1 147 ? -11.366 6.804 4.943 1.00 92.19 147 ALA A O 1
ATOM 1131 N N . ALA A 1 148 ? -10.561 4.808 5.600 1.00 89.88 148 ALA A N 1
ATOM 1132 C CA . ALA A 1 148 ? -11.738 4.390 6.356 1.00 89.88 148 ALA A CA 1
ATOM 1133 C C . ALA A 1 148 ? -12.135 5.420 7.425 1.00 89.88 148 ALA A C 1
ATOM 1135 O O . ALA A 1 148 ? -13.304 5.785 7.533 1.00 89.88 148 ALA A O 1
ATOM 1136 N N . ILE A 1 149 ? -11.155 5.949 8.166 1.00 89.19 149 ILE A N 1
ATOM 1137 C CA . ILE A 1 149 ? -11.373 7.000 9.170 1.00 89.19 149 ILE A CA 1
ATOM 1138 C C . ILE A 1 149 ? -11.846 8.301 8.514 1.00 89.19 149 ILE A C 1
ATOM 1140 O O . ILE A 1 149 ? -12.774 8.940 9.006 1.00 89.19 149 ILE A O 1
ATOM 1144 N N . GLN A 1 150 ? -11.219 8.712 7.407 1.00 89.88 150 GLN A N 1
ATOM 1145 C CA . GLN A 1 150 ? -11.609 9.932 6.695 1.00 89.88 150 GLN A CA 1
ATOM 1146 C C . GLN A 1 150 ? -13.021 9.845 6.112 1.00 89.88 150 GLN A C 1
ATOM 1148 O O . GLN A 1 150 ? -13.738 10.840 6.130 1.00 89.88 150 GLN A O 1
ATOM 1153 N N . GLU A 1 151 ? -13.418 8.689 5.587 1.00 86.38 151 GLU A N 1
ATOM 1154 C CA . GLU A 1 151 ? -14.767 8.467 5.066 1.00 86.38 151 GLU A CA 1
ATOM 1155 C C . GLU A 1 151 ? -15.800 8.438 6.190 1.00 86.38 151 GLU A C 1
ATOM 1157 O O . GLU A 1 151 ? -16.798 9.144 6.105 1.00 86.38 151 GLU A O 1
ATOM 1162 N N . ALA A 1 152 ? -15.521 7.732 7.290 1.00 84.06 152 ALA A N 1
ATOM 1163 C CA . ALA A 1 152 ? -16.404 7.719 8.455 1.00 84.06 152 ALA A CA 1
ATOM 1164 C C . ALA A 1 152 ? -16.622 9.124 9.055 1.00 84.06 152 ALA A C 1
ATOM 1166 O O . ALA A 1 152 ? -17.710 9.427 9.529 1.00 84.06 152 ALA A O 1
ATOM 1167 N N . GLN A 1 153 ? -15.617 10.007 8.999 1.00 79.31 153 GLN A N 1
ATOM 1168 C CA . GLN A 1 153 ? -15.759 11.404 9.436 1.00 79.31 153 GLN A CA 1
ATOM 1169 C C . GLN A 1 153 ? -16.504 12.298 8.432 1.00 79.31 153 GLN A C 1
ATOM 1171 O O . GLN A 1 153 ? -17.120 13.282 8.838 1.00 79.31 153 GLN A O 1
ATOM 1176 N N . LYS A 1 154 ? -16.416 12.004 7.128 1.00 74.62 154 LYS A N 1
ATOM 1177 C CA . LYS A 1 154 ? -17.096 12.763 6.061 1.00 74.62 154 LYS A CA 1
ATOM 1178 C C . LYS A 1 154 ? -18.559 12.382 5.890 1.00 74.62 154 LYS A C 1
ATOM 1180 O O . LYS A 1 154 ? -19.325 13.216 5.416 1.00 74.62 154 LYS A O 1
ATOM 1185 N N . ASP A 1 155 ? -18.930 11.182 6.319 1.00 58.41 155 ASP A N 1
ATOM 1186 C CA . ASP A 1 155 ? -20.305 10.702 6.377 1.00 58.41 155 ASP A CA 1
ATOM 1187 C C . ASP A 1 155 ? -20.846 10.745 7.826 1.00 58.41 155 ASP A C 1
ATOM 1189 O O . ASP A 1 155 ? -21.167 9.691 8.381 1.00 58.41 155 ASP A O 1
ATOM 1193 N N . PRO A 1 156 ? -20.998 11.917 8.487 1.00 55.50 156 PRO A N 1
ATOM 1194 C CA . PRO A 1 156 ? -21.665 12.004 9.781 1.00 55.50 156 PRO A CA 1
ATOM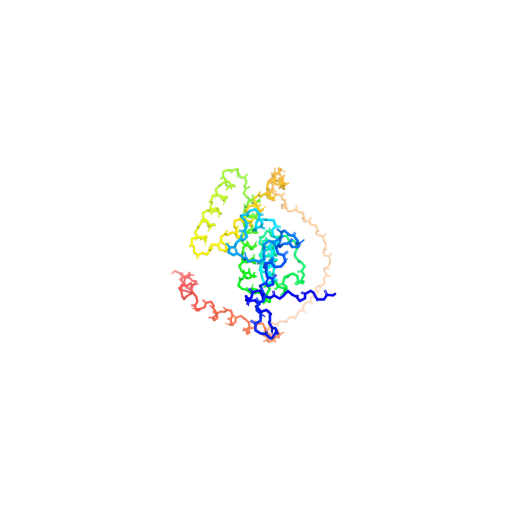 1195 C C . PRO A 1 156 ? -23.181 11.887 9.579 1.00 55.50 156 PRO A C 1
ATOM 1197 O O . PRO A 1 156 ? -23.944 12.804 9.872 1.00 55.50 156 PRO A O 1
ATOM 1200 N N . LYS A 1 157 ? -23.645 10.759 9.038 1.00 47.91 157 LYS A N 1
ATOM 1201 C CA . LYS A 1 157 ? -25.069 10.432 8.948 1.00 47.91 157 LYS A CA 1
ATOM 1202 C C . LYS A 1 157 ? -25.452 9.457 10.054 1.00 47.91 157 LYS A C 1
ATOM 1204 O O . LYS A 1 157 ? -25.973 8.387 9.789 1.00 47.91 157 LYS A O 1
ATOM 1209 N N . CYS A 1 158 ? -25.174 9.878 11.283 1.00 38.12 158 CYS A N 1
ATOM 1210 C CA . CYS A 1 158 ? -25.766 9.368 12.516 1.00 38.12 158 CYS A CA 1
ATOM 1211 C C . CYS A 1 158 ? -25.901 10.548 13.495 1.00 38.12 158 CYS A C 1
ATOM 1213 O O . CYS A 1 158 ? -25.280 10.575 14.552 1.00 38.12 158 CYS A O 1
ATOM 1215 N N . GLN A 1 159 ? -26.680 11.563 13.121 1.00 41.78 159 GLN A N 1
ATOM 1216 C CA . GLN A 1 159 ? -27.501 12.245 14.117 1.00 41.78 159 G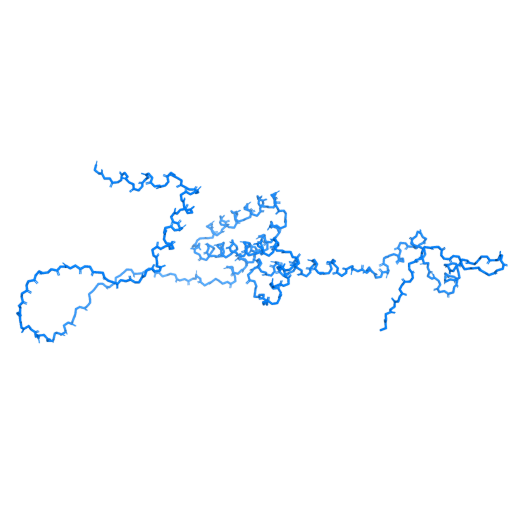LN A CA 1
ATOM 1217 C C . GLN A 1 159 ? -28.941 11.781 13.909 1.00 41.78 159 GLN A C 1
ATOM 1219 O O . GLN A 1 159 ? -29.380 11.626 12.770 1.00 41.78 159 GLN A O 1
ATOM 1224 N N . ASP A 1 160 ? -29.588 11.525 15.043 1.00 37.25 160 ASP A N 1
ATOM 1225 C CA . ASP A 1 160 ? -30.967 11.087 15.266 1.00 37.25 160 ASP A CA 1
ATOM 1226 C C . ASP A 1 160 ? -31.235 9.571 15.200 1.00 37.25 160 ASP A C 1
ATOM 1228 O O . ASP A 1 160 ? -31.759 9.024 14.233 1.00 37.25 160 ASP A O 1
ATOM 1232 N N . LYS A 1 161 ? -30.950 8.888 16.321 1.00 46.97 161 LYS A N 1
ATOM 1233 C CA . LYS A 1 161 ? -31.868 7.846 16.825 1.00 46.97 161 LYS A CA 1
ATOM 1234 C C . LYS A 1 161 ? -33.060 8.561 17.505 1.00 46.97 161 LYS A C 1
ATOM 1236 O O . LYS A 1 161 ? -32.861 9.663 18.019 1.00 46.97 161 LYS A O 1
ATOM 1241 N N . PRO A 1 162 ? -34.260 7.958 17.584 1.00 42.22 162 PRO A N 1
ATOM 1242 C CA . PRO A 1 162 ? -34.475 7.047 18.707 1.00 42.22 162 PRO A CA 1
ATOM 1243 C C . PRO A 1 162 ? -35.243 5.765 18.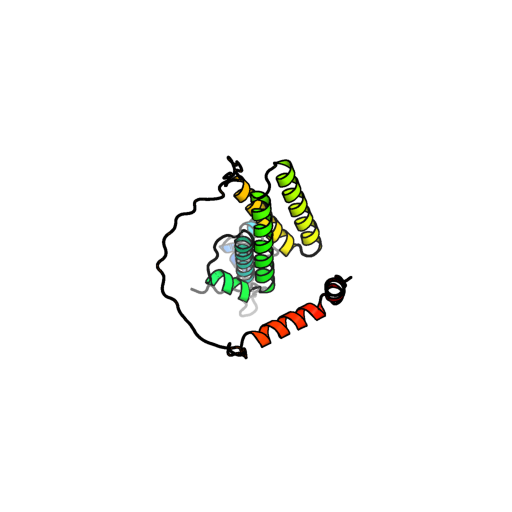364 1.00 42.22 162 PRO A C 1
ATOM 1245 O O . PRO A 1 162 ? -35.951 5.644 17.368 1.00 42.22 162 PRO A O 1
ATOM 1248 N N . GLU A 1 163 ? -35.048 4.811 19.263 1.00 43.12 163 GLU A N 1
ATOM 1249 C CA . GLU A 1 163 ? -35.827 3.603 19.496 1.00 43.12 163 GLU A CA 1
ATOM 1250 C C . GLU A 1 163 ? -37.329 3.904 19.607 1.00 43.12 163 GLU A C 1
ATOM 1252 O O . GLU A 1 163 ? -37.716 4.889 20.235 1.00 43.12 163 GLU A O 1
ATOM 1257 N N . THR A 1 164 ? -38.185 3.025 19.084 1.00 31.94 164 THR A N 1
ATOM 1258 C CA . THR A 1 164 ? -39.504 2.747 19.676 1.00 31.94 164 THR A CA 1
ATOM 1259 C C . THR A 1 164 ? -39.899 1.315 19.317 1.00 31.94 164 THR A C 1
ATOM 1261 O O . THR A 1 164 ? -40.176 0.995 18.161 1.00 31.94 164 THR A O 1
ATOM 1264 N N . GLU A 1 165 ? -39.857 0.444 20.322 1.00 44.03 165 GLU A N 1
ATOM 1265 C CA . GLU A 1 165 ? -40.714 -0.735 20.397 1.00 44.03 165 GLU A CA 1
ATOM 1266 C C . GLU A 1 165 ? -42.184 -0.288 20.429 1.00 44.03 165 GLU A C 1
ATOM 1268 O O . GLU A 1 165 ? -42.492 0.682 21.110 1.00 44.03 165 GLU A O 1
ATOM 1273 N N . GLU A 1 166 ? -43.049 -1.029 19.733 1.00 35.16 166 GLU A N 1
ATOM 1274 C CA . GLU A 1 166 ? -44.521 -1.121 19.836 1.00 35.16 166 GLU A CA 1
ATOM 1275 C C . GLU A 1 166 ? -45.202 -0.951 18.473 1.00 35.16 166 GLU A C 1
ATOM 1277 O O . GLU A 1 166 ? -45.371 0.151 17.971 1.00 35.16 166 GLU A O 1
ATOM 1282 N N . ASP A 1 167 ? -45.648 -2.068 17.893 1.00 36.22 167 ASP A N 1
ATOM 1283 C CA . ASP A 1 167 ? -47.082 -2.220 17.627 1.00 36.22 167 ASP A CA 1
ATOM 1284 C C . ASP A 1 167 ? -47.405 -3.693 17.338 1.00 36.22 167 ASP A C 1
ATOM 1286 O O . ASP A 1 167 ? -47.283 -4.221 16.228 1.00 36.22 167 ASP A O 1
ATOM 1290 N N . ALA A 1 168 ? -47.819 -4.384 18.397 1.00 35.62 168 ALA A N 1
ATOM 1291 C CA . ALA A 1 168 ? -48.612 -5.588 18.283 1.00 35.62 168 ALA A CA 1
ATOM 1292 C C . ALA A 1 168 ? -50.062 -5.210 17.921 1.00 35.62 168 ALA A C 1
ATOM 1294 O O . ALA A 1 168 ? -50.648 -4.321 18.523 1.00 35.62 168 ALA A O 1
ATOM 1295 N N . LYS A 1 169 ? -50.675 -6.019 17.045 1.00 35.38 169 LYS A N 1
ATOM 1296 C CA . LYS A 1 169 ? -52.122 -6.128 16.754 1.00 35.38 169 LYS A CA 1
ATOM 1297 C C . LYS A 1 169 ? -52.775 -5.008 15.925 1.00 35.38 169 LYS A C 1
ATOM 1299 O O . LYS A 1 169 ? -53.305 -4.044 16.462 1.00 35.38 169 LYS A O 1
ATOM 1304 N N . ARG A 1 170 ? -53.097 -5.354 14.671 1.00 33.78 170 ARG A N 1
ATOM 1305 C CA . ARG A 1 170 ? -54.498 -5.294 14.205 1.00 33.78 170 ARG A CA 1
ATOM 1306 C C . ARG A 1 170 ? -54.887 -6.537 13.409 1.00 33.78 170 ARG A C 1
ATOM 1308 O O . ARG A 1 170 ? -54.467 -6.756 12.281 1.00 33.78 170 ARG A O 1
ATOM 1315 N N . THR A 1 171 ? -55.724 -7.335 14.058 1.00 31.14 171 THR A N 1
ATOM 1316 C CA . THR A 1 171 ? -56.643 -8.328 13.505 1.00 31.14 171 THR A CA 1
ATOM 1317 C C . THR A 1 171 ? -57.651 -7.697 12.535 1.00 31.14 171 THR A C 1
ATOM 1319 O O . THR A 1 171 ? -58.138 -6.593 12.766 1.00 31.14 171 THR A O 1
ATOM 1322 N N . GLY A 1 172 ? -58.025 -8.460 11.506 1.00 29.20 172 GLY A N 1
ATOM 1323 C CA . GLY A 1 172 ? -59.157 -8.218 10.601 1.00 29.20 172 GLY A CA 1
ATOM 1324 C C . GLY A 1 172 ? -59.140 -9.251 9.467 1.00 29.20 172 GLY A C 1
ATOM 1325 O O . GLY A 1 172 ? -58.500 -9.021 8.452 1.00 29.20 172 GLY A O 1
ATOM 1326 N N . ILE A 1 173 ? -59.547 -10.504 9.716 1.00 32.88 173 ILE A N 1
ATOM 1327 C CA . ILE A 1 173 ? -60.827 -11.103 9.261 1.00 32.88 173 ILE A CA 1
ATOM 1328 C C . ILE A 1 173 ? -61.118 -10.729 7.790 1.00 32.88 173 ILE A C 1
ATOM 1330 O O . ILE A 1 173 ? -61.415 -9.576 7.494 1.00 32.88 173 ILE A O 1
ATOM 1334 N N . 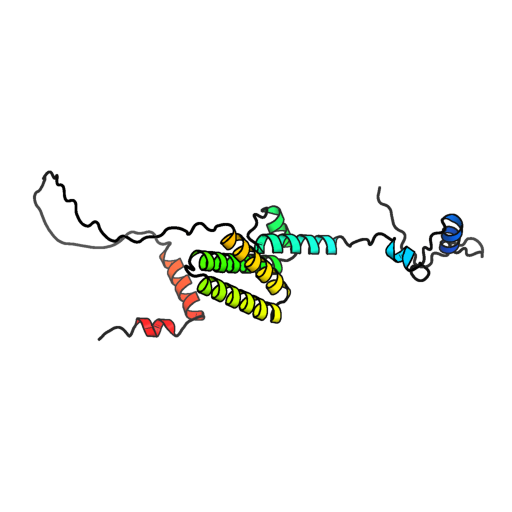GLN A 1 174 ? -61.011 -11.665 6.839 1.00 31.45 174 GLN A N 1
ATOM 1335 C CA . GLN A 1 174 ? -62.150 -12.487 6.395 1.00 31.45 174 GLN A CA 1
ATOM 1336 C C . GLN A 1 174 ? -61.716 -13.777 5.660 1.00 31.45 174 GLN A C 1
ATOM 1338 O O . GLN A 1 174 ? -60.929 -13.736 4.719 1.00 31.45 174 GLN A O 1
ATOM 1343 N N . ASN A 1 175 ? -62.306 -14.901 6.092 1.00 34.56 175 ASN A N 1
ATOM 1344 C CA . ASN A 1 175 ? -62.471 -16.167 5.354 1.00 34.56 175 ASN A CA 1
ATOM 1345 C C . ASN A 1 175 ? -63.455 -15.993 4.165 1.00 34.56 175 ASN A C 1
ATOM 1347 O O . ASN A 1 175 ? -64.182 -14.998 4.126 1.00 34.56 175 ASN A O 1
ATOM 1351 N N . PRO A 1 176 ? -63.548 -16.968 3.236 1.00 42.66 176 PRO A N 1
ATOM 1352 C CA . PRO A 1 176 ? -64.515 -18.073 3.398 1.00 42.66 176 PRO A CA 1
ATOM 1353 C C . PRO A 1 176 ? -63.855 -19.450 3.161 1.00 42.66 176 PRO A C 1
ATOM 1355 O O . PRO A 1 176 ? -63.033 -19.613 2.270 1.00 42.66 176 PRO A O 1
ATOM 1358 N N . ILE A 1 177 ? -63.998 -20.406 4.084 1.00 28.08 177 ILE A N 1
ATOM 1359 C CA . ILE A 1 177 ? -65.038 -21.460 4.128 1.00 28.08 177 ILE A CA 1
ATOM 1360 C C . ILE A 1 177 ? -65.064 -22.350 2.874 1.00 28.08 177 ILE A C 1
ATOM 1362 O O . ILE A 1 177 ? -65.494 -21.933 1.804 1.00 28.08 177 ILE A O 1
ATOM 1366 N N . GLY A 1 178 ? -64.670 -23.612 3.081 1.00 29.89 178 GLY A N 1
ATOM 1367 C CA . GLY A 1 178 ? -64.785 -24.716 2.130 1.00 29.89 178 GLY A CA 1
ATOM 1368 C C . GLY A 1 178 ? -64.050 -25.975 2.611 1.00 29.89 178 GLY A C 1
ATOM 1369 O O . GLY A 1 178 ? -63.011 -26.327 2.074 1.00 29.89 178 GLY A O 1
ATOM 1370 N N . GLN A 1 179 ? -64.571 -26.627 3.650 1.00 32.62 179 GLN A N 1
ATOM 1371 C CA . GLN A 1 179 ? -64.325 -28.044 3.984 1.00 32.62 179 GLN A CA 1
ATOM 1372 C C . GLN A 1 179 ? -65.569 -28.843 3.502 1.00 32.62 179 GLN A C 1
ATOM 1374 O O . GLN A 1 179 ? -66.605 -28.189 3.338 1.00 32.62 179 GLN A O 1
ATOM 1379 N N . PRO A 1 180 ? -65.562 -30.191 3.323 1.00 43.50 180 PRO A N 1
ATOM 1380 C CA . PRO A 1 180 ? -64.894 -31.110 4.250 1.00 43.50 180 PRO A CA 1
ATOM 1381 C C . PRO A 1 180 ? -64.381 -32.478 3.695 1.00 43.50 180 PRO A C 1
ATOM 1383 O O . PRO A 1 180 ? -64.624 -32.866 2.559 1.00 43.50 180 PRO A O 1
ATOM 1386 N N . GLU A 1 181 ? -63.711 -33.193 4.608 1.00 26.08 181 GLU A N 1
ATOM 1387 C CA . GLU A 1 181 ? -63.551 -34.659 4.761 1.00 26.08 181 GLU A CA 1
ATOM 1388 C C . GLU A 1 181 ? -62.517 -35.467 3.951 1.00 26.08 181 GLU A C 1
ATOM 1390 O O . GLU A 1 181 ? -62.579 -35.589 2.734 1.00 26.08 181 GLU A O 1
ATOM 1395 N N . GLY A 1 182 ? -61.669 -36.188 4.707 1.00 25.05 182 GLY A N 1
ATOM 1396 C CA . GLY A 1 182 ? -61.328 -37.580 4.391 1.00 25.05 182 GLY A CA 1
ATOM 1397 C C . GLY A 1 182 ? -59.847 -37.975 4.454 1.00 25.05 182 GLY A C 1
ATOM 1398 O O . GLY A 1 182 ? -59.146 -37.865 3.463 1.00 25.05 182 GLY A O 1
ATOM 1399 N N . GLY A 1 183 ? -59.424 -38.581 5.571 1.00 26.88 183 GLY A N 1
ATOM 1400 C CA . GLY A 1 183 ? -58.590 -39.795 5.523 1.00 26.88 183 GLY A CA 1
ATOM 1401 C C . GLY A 1 183 ? -57.053 -39.691 5.513 1.00 26.88 183 GLY A C 1
ATOM 1402 O O . GLY A 1 183 ? -56.442 -39.355 4.515 1.00 26.88 183 GLY A O 1
ATOM 1403 N N . GLN A 1 184 ? -56.473 -40.188 6.613 1.00 27.80 184 GLN A N 1
ATOM 1404 C CA . GLN A 1 184 ? -55.325 -41.115 6.691 1.00 27.80 184 GLN A CA 1
ATOM 1405 C C . GLN A 1 184 ? -53.897 -40.668 6.294 1.00 27.80 184 GLN A C 1
ATOM 1407 O O . GLN A 1 184 ? -53.552 -40.440 5.145 1.00 27.80 184 GLN A O 1
ATOM 1412 N N . ALA A 1 185 ? -53.054 -40.672 7.336 1.00 34.41 185 ALA A N 1
ATOM 1413 C CA . ALA A 1 185 ? -51.660 -41.116 7.424 1.00 34.41 185 ALA A CA 1
ATOM 1414 C C . ALA A 1 185 ? -50.902 -41.489 6.133 1.00 34.41 185 ALA A C 1
ATOM 1416 O O . ALA A 1 185 ? -51.223 -42.492 5.511 1.00 34.41 185 ALA A O 1
ATOM 1417 N N . SER A 1 186 ? -49.781 -40.797 5.887 1.00 31.31 186 SER A N 1
ATOM 1418 C CA . SER A 1 186 ? -48.431 -41.375 5.715 1.00 31.31 186 SER A CA 1
ATOM 1419 C C . SER A 1 186 ? -47.482 -40.324 5.127 1.00 31.31 186 SER A C 1
ATOM 1421 O O . SER A 1 186 ? -47.729 -39.820 4.034 1.00 31.31 186 SER A O 1
ATOM 1423 N N . SER A 1 187 ? -46.364 -40.039 5.797 1.00 37.91 187 SER A N 1
ATOM 1424 C CA . SER A 1 187 ? -45.138 -39.654 5.079 1.00 37.91 187 SER A CA 1
ATOM 1425 C C . SER A 1 187 ? -44.623 -40.904 4.349 1.00 37.91 187 SER A C 1
ATOM 1427 O O . SER A 1 187 ? -44.774 -42.004 4.889 1.00 37.91 187 SER A O 1
ATOM 1429 N N . PRO A 1 188 ? -43.995 -40.779 3.167 1.00 41.75 188 PRO A N 1
ATOM 1430 C CA . PRO A 1 188 ? -42.550 -40.555 3.203 1.00 41.75 188 PRO A CA 1
ATOM 1431 C C . PRO A 1 188 ? -41.975 -39.701 2.053 1.00 41.75 188 PRO A C 1
ATOM 1433 O O . PRO A 1 188 ? -42.554 -39.556 0.987 1.00 41.75 188 PRO A O 1
ATOM 1436 N N . ALA A 1 189 ? -40.765 -39.207 2.323 1.00 29.33 189 ALA A N 1
ATOM 1437 C CA . ALA A 1 189 ? -39.612 -39.143 1.422 1.00 29.33 189 ALA A CA 1
ATOM 1438 C C . ALA A 1 189 ? -39.705 -38.391 0.071 1.00 29.33 189 ALA A C 1
ATOM 1440 O O . ALA A 1 189 ? -40.213 -38.887 -0.925 1.00 29.33 189 ALA A O 1
ATOM 1441 N N . ALA A 1 190 ? -38.988 -37.262 0.062 1.00 33.38 190 ALA A N 1
ATOM 1442 C CA . ALA A 1 190 ? -37.824 -36.995 -0.791 1.00 33.38 190 ALA A CA 1
ATOM 1443 C C . ALA A 1 190 ? -37.987 -36.911 -2.321 1.00 33.38 190 ALA A C 1
ATOM 1445 O O . ALA A 1 190 ? -38.093 -37.916 -3.013 1.00 33.38 190 ALA A O 1
ATOM 1446 N N . SER A 1 191 ? -37.734 -35.703 -2.839 1.00 33.06 191 SER A N 1
ATOM 1447 C CA . SER A 1 191 ? -36.788 -35.492 -3.946 1.00 33.06 191 SER A CA 1
ATOM 1448 C C . SER A 1 191 ? -36.388 -34.009 -4.020 1.00 33.06 191 SER A C 1
ATOM 1450 O O . SER A 1 191 ? -37.111 -33.194 -4.591 1.00 33.06 191 SER A O 1
ATOM 1452 N N . LEU A 1 192 ? -35.241 -33.664 -3.429 1.00 44.97 192 LEU A N 1
ATOM 1453 C CA . LEU A 1 192 ? -34.482 -32.437 -3.708 1.00 44.97 192 LEU A CA 1
ATOM 1454 C C . LEU A 1 192 ? -33.131 -32.853 -4.332 1.00 44.97 192 LEU A C 1
ATOM 1456 O O . LEU A 1 192 ? -32.660 -33.954 -4.041 1.00 44.97 192 LEU A O 1
ATOM 1460 N N . PRO A 1 193 ? -32.566 -32.052 -5.253 1.00 44.03 193 PRO A N 1
ATOM 1461 C CA . PRO A 1 193 ? -31.515 -32.482 -6.178 1.00 44.03 193 PRO A CA 1
ATOM 1462 C C . PRO A 1 193 ? -30.138 -32.700 -5.507 1.00 44.03 193 PRO A C 1
ATOM 1464 O O . PRO A 1 193 ? -29.887 -32.150 -4.438 1.00 44.03 193 PRO A O 1
ATOM 1467 N N . PRO A 1 194 ? -29.224 -33.478 -6.129 1.00 45.12 194 PRO A N 1
ATOM 1468 C CA . PRO A 1 194 ? -28.071 -34.103 -5.463 1.00 45.12 194 PRO A CA 1
ATOM 1469 C C . PRO A 1 194 ? -26.814 -33.227 -5.317 1.00 45.12 194 PRO A C 1
ATOM 1471 O O . PRO A 1 194 ? -25.747 -33.762 -5.034 1.00 45.12 194 PRO A O 1
ATOM 1474 N N . GLU A 1 195 ? -26.881 -31.916 -5.551 1.00 47.91 195 GLU A N 1
ATOM 1475 C CA . GLU A 1 195 ? -25.655 -31.106 -5.697 1.00 47.91 195 GLU A CA 1
ATOM 1476 C C . GLU A 1 195 ? -25.269 -30.276 -4.465 1.00 47.91 195 GLU A C 1
ATOM 1478 O O . GLU A 1 195 ? -24.148 -29.779 -4.398 1.00 47.91 195 GLU A O 1
ATOM 1483 N N . GLU A 1 196 ? -26.134 -30.170 -3.454 1.00 44.09 196 GLU A N 1
ATOM 1484 C CA . GLU A 1 196 ? -25.850 -29.353 -2.260 1.00 44.09 196 GLU A CA 1
ATOM 1485 C C . GLU A 1 196 ? -25.167 -30.134 -1.122 1.00 44.09 196 GLU A C 1
ATOM 1487 O O . GLU A 1 196 ? -24.434 -29.556 -0.323 1.00 44.09 196 GLU A O 1
ATOM 1492 N N . SER A 1 197 ? -25.331 -31.460 -1.062 1.00 47.09 197 SER A N 1
ATOM 1493 C CA . SER A 1 197 ? -24.776 -32.285 0.023 1.00 47.09 197 SER A CA 1
ATOM 1494 C C . SER A 1 197 ? -23.256 -32.462 -0.060 1.00 47.09 197 SER A C 1
ATOM 1496 O O . SER A 1 197 ? -22.590 -32.501 0.970 1.00 47.09 197 SER A O 1
ATOM 1498 N N . ALA A 1 198 ? -22.688 -32.491 -1.270 1.00 51.88 198 ALA A N 1
ATOM 1499 C CA . ALA A 1 198 ? -21.243 -32.647 -1.459 1.00 51.88 198 ALA A CA 1
ATOM 1500 C C . ALA A 1 198 ? -20.450 -31.385 -1.070 1.00 51.88 198 ALA A C 1
ATOM 1502 O O . ALA A 1 198 ? -19.311 -31.475 -0.617 1.00 51.88 198 ALA A O 1
ATOM 1503 N N . GLN A 1 199 ? -21.049 -30.198 -1.220 1.00 52.75 199 GLN A N 1
ATOM 1504 C CA . GLN A 1 199 ? -20.411 -28.941 -0.816 1.00 52.75 199 GLN A CA 1
ATOM 1505 C C . GLN A 1 199 ? -20.403 -28.756 0.702 1.00 52.75 199 GLN A C 1
ATOM 1507 O O . GLN A 1 199 ? -19.492 -28.114 1.223 1.00 52.75 199 GLN A O 1
ATOM 1512 N N . MET A 1 200 ? -21.389 -29.320 1.404 1.00 49.81 200 MET A N 1
ATOM 1513 C CA . MET A 1 200 ? -21.466 -29.256 2.861 1.00 49.81 200 MET A CA 1
ATOM 1514 C C . MET A 1 200 ? -20.424 -30.175 3.514 1.00 49.81 200 MET A C 1
ATOM 1516 O O . MET A 1 200 ? -19.685 -29.714 4.378 1.00 49.81 200 MET A O 1
ATOM 1520 N N . GLU A 1 201 ? -20.253 -31.406 3.013 1.00 58.09 201 GLU A N 1
ATOM 1521 C CA . GLU A 1 201 ? -19.192 -32.318 3.483 1.00 58.09 201 GLU A CA 1
ATOM 1522 C C . GLU A 1 201 ? -17.783 -31.757 3.245 1.00 58.09 201 GLU A C 1
ATOM 1524 O O . GLU A 1 201 ? -16.922 -31.860 4.114 1.00 58.09 201 GLU A O 1
ATOM 1529 N N . GLN A 1 202 ? -17.545 -31.095 2.107 1.00 58.41 202 GLN A N 1
ATOM 1530 C CA . GLN A 1 202 ? -16.236 -30.505 1.814 1.00 58.41 202 GLN A CA 1
ATOM 1531 C C . GLN A 1 202 ? -15.924 -29.288 2.702 1.00 58.41 202 GLN A C 1
ATOM 1533 O O . GLN A 1 202 ? -14.766 -29.042 3.040 1.00 58.41 202 GLN A O 1
ATOM 1538 N N . GLN A 1 203 ? -16.946 -28.523 3.096 1.00 57.22 203 GLN A N 1
ATOM 1539 C CA . GLN A 1 203 ? -16.794 -27.431 4.060 1.00 57.22 203 GLN A CA 1
ATOM 1540 C C . GLN A 1 203 ? -16.563 -27.961 5.478 1.00 57.22 203 GLN A C 1
ATOM 1542 O O . GLN A 1 203 ? -15.718 -27.414 6.186 1.00 57.22 203 GLN A O 1
ATOM 1547 N N . ASP A 1 204 ? -17.246 -29.042 5.860 1.00 58.88 204 ASP A N 1
ATOM 1548 C CA . ASP A 1 204 ? -17.055 -29.713 7.148 1.00 58.88 204 ASP A CA 1
ATOM 1549 C C . ASP A 1 204 ? -15.646 -30.325 7.278 1.00 58.88 204 ASP A C 1
ATOM 1551 O O . ASP A 1 204 ? -15.015 -30.185 8.324 1.00 58.88 204 ASP A O 1
ATOM 1555 N N . GLU A 1 205 ? -15.100 -30.918 6.210 1.00 63.94 205 GLU A N 1
ATOM 1556 C CA . GLU A 1 205 ? -13.748 -31.504 6.199 1.00 63.94 205 GLU A CA 1
ATOM 1557 C C . GLU A 1 205 ? -12.635 -30.440 6.298 1.00 63.94 205 GLU A C 1
ATOM 1559 O O . GLU A 1 205 ? -11.605 -30.647 6.945 1.00 63.94 205 GLU A O 1
ATOM 1564 N N . ILE A 1 206 ? -12.842 -29.260 5.697 1.00 63.12 206 ILE A N 1
ATOM 1565 C CA . ILE A 1 206 ? -11.915 -28.124 5.834 1.00 63.12 206 ILE A CA 1
ATOM 1566 C C . ILE A 1 206 ? -11.978 -27.551 7.254 1.00 63.12 206 ILE A C 1
ATOM 1568 O O . ILE A 1 206 ? -10.949 -27.153 7.800 1.00 63.12 206 ILE A O 1
ATOM 1572 N N . LEU A 1 207 ? -13.159 -27.531 7.874 1.00 58.47 207 LEU A N 1
ATOM 1573 C CA . LEU A 1 207 ? -13.328 -27.049 9.242 1.00 58.47 207 LEU A CA 1
ATOM 1574 C C . LEU A 1 207 ? -12.653 -27.985 10.265 1.00 58.47 207 LEU A C 1
ATOM 1576 O O . LEU A 1 207 ? -12.024 -27.501 11.209 1.00 58.47 207 LEU A O 1
ATOM 1580 N N . GLU A 1 208 ? -12.682 -29.305 10.032 1.00 63.25 208 GLU A N 1
ATOM 1581 C CA . GLU A 1 208 ? -12.010 -30.311 10.875 1.00 63.25 208 GLU A CA 1
ATOM 1582 C C . GLU A 1 208 ? -10.481 -30.174 10.908 1.00 63.25 208 GLU A C 1
ATOM 1584 O O . GLU A 1 208 ? -9.861 -30.461 11.933 1.00 63.25 208 GLU A O 1
ATOM 1589 N N . GLN A 1 209 ? -9.855 -29.687 9.831 1.00 63.25 209 GLN A N 1
ATOM 1590 C CA . GLN A 1 209 ? -8.399 -29.493 9.790 1.00 63.25 209 GLN A CA 1
ATOM 1591 C C . GLN A 1 209 ? -7.914 -28.301 10.623 1.00 63.25 209 GLN A C 1
ATOM 1593 O O . GLN A 1 209 ? -6.752 -28.279 11.033 1.00 63.25 209 GLN A O 1
ATOM 1598 N N . PHE A 1 210 ? -8.774 -27.309 10.866 1.00 66.75 210 PHE A N 1
ATOM 1599 C CA . PHE A 1 210 ? -8.387 -26.076 11.552 1.00 66.75 210 PHE A CA 1
ATOM 1600 C C . PHE A 1 210 ? -8.892 -25.999 12.997 1.00 66.75 210 PHE A C 1
ATOM 1602 O O . PHE A 1 210 ? -8.243 -25.341 13.810 1.00 66.75 210 PHE A O 1
ATOM 1609 N N . TYR A 1 211 ? -9.993 -26.685 13.338 1.00 63.34 211 TYR A N 1
ATOM 1610 C CA . TYR A 1 211 ? -10.626 -26.573 14.659 1.00 63.34 211 TYR A CA 1
ATOM 1611 C C . TYR A 1 211 ? -11.196 -27.910 15.179 1.00 63.34 211 TYR A C 1
ATOM 1613 O O . TYR A 1 211 ? -12.413 -28.072 15.278 1.00 63.34 211 TYR A O 1
ATOM 1621 N N . PRO A 1 212 ? -10.347 -28.875 15.583 1.00 57.34 212 PRO A N 1
ATOM 1622 C CA . PRO A 1 212 ? -10.816 -30.152 16.130 1.00 57.34 212 PRO A CA 1
ATOM 1623 C C . PRO A 1 212 ? -11.546 -30.023 17.483 1.00 57.34 212 PRO A C 1
ATOM 1625 O O . PRO A 1 212 ? -12.325 -30.902 17.844 1.00 57.34 212 PRO A O 1
ATOM 1628 N N . GLU A 1 213 ? -11.334 -28.937 18.236 1.00 53.53 213 GLU A N 1
ATOM 1629 C CA . GLU A 1 213 ? -11.907 -28.772 19.583 1.00 53.53 213 GLU A CA 1
ATOM 1630 C C . GLU A 1 213 ? -13.335 -28.194 19.610 1.00 53.53 213 GLU A C 1
ATOM 1632 O O . GLU A 1 213 ? -14.038 -28.350 20.609 1.00 53.53 213 GLU A O 1
ATOM 1637 N N . GLU A 1 214 ? -13.825 -27.586 18.523 1.00 55.34 214 GLU A N 1
ATOM 1638 C CA . GLU A 1 214 ? -15.143 -26.923 18.535 1.00 55.34 214 GLU A CA 1
ATOM 1639 C C . GLU A 1 214 ? -16.329 -27.887 18.364 1.00 55.34 214 GLU A C 1
ATOM 1641 O O . GLU A 1 214 ? -17.455 -27.556 18.744 1.00 55.34 214 GLU A O 1
ATOM 1646 N N . ARG A 1 215 ? -16.107 -29.124 17.891 1.00 54.75 215 ARG A N 1
ATOM 1647 C CA . ARG A 1 215 ? -17.181 -30.136 17.823 1.00 54.75 215 ARG A CA 1
ATOM 1648 C C . ARG A 1 215 ? -17.521 -30.753 19.178 1.00 54.75 215 ARG A C 1
ATOM 1650 O O . ARG A 1 215 ? -18.666 -31.149 19.386 1.00 54.75 215 ARG A O 1
ATOM 1657 N N . VAL A 1 216 ? -16.584 -30.779 20.126 1.00 51.88 216 VAL A N 1
ATOM 1658 C CA . VAL A 1 216 ? -16.829 -31.374 21.452 1.00 51.88 216 VAL A CA 1
ATOM 1659 C C . VAL A 1 216 ? -17.760 -30.487 22.288 1.00 51.88 216 VAL A C 1
ATOM 1661 O O . VAL A 1 216 ? -18.565 -30.987 23.067 1.00 51.88 216 VAL A O 1
ATOM 1664 N N . SER A 1 217 ? -17.752 -29.171 22.053 1.00 53.50 217 SER A N 1
ATOM 1665 C CA . SER A 1 217 ? -18.589 -28.228 22.805 1.00 53.50 217 SER A CA 1
ATOM 1666 C C . SER A 1 217 ? -20.070 -28.240 22.384 1.00 53.50 217 SER A C 1
ATOM 1668 O O . SER A 1 217 ? -20.939 -27.947 23.204 1.00 53.50 217 SER A O 1
ATOM 1670 N N . MET A 1 218 ? -20.386 -28.643 21.147 1.00 51.34 218 MET A N 1
ATOM 1671 C CA . MET A 1 218 ? -21.768 -28.718 20.641 1.00 51.34 218 MET A CA 1
ATOM 1672 C C . MET A 1 218 ? -22.491 -30.034 20.988 1.00 51.34 218 MET A C 1
ATOM 1674 O O . MET A 1 218 ? -23.704 -30.126 20.800 1.00 51.34 218 MET A O 1
ATOM 1678 N N . LEU A 1 219 ? -21.779 -31.044 21.503 1.00 53.47 219 LEU A N 1
ATOM 1679 C CA . LEU A 1 219 ? -22.346 -32.351 21.870 1.00 53.47 219 LEU A CA 1
ATOM 1680 C C . LEU A 1 219 ? -22.670 -32.502 23.369 1.00 53.47 219 LEU A C 1
ATOM 1682 O O . LEU A 1 219 ? -23.450 -33.388 23.711 1.00 53.47 219 LEU A O 1
ATOM 1686 N N . ASP A 1 220 ? -22.182 -31.608 24.238 1.00 53.00 220 ASP A N 1
ATOM 1687 C CA . ASP A 1 220 ? -22.365 -31.706 25.701 1.00 53.00 220 ASP A CA 1
ATOM 1688 C C . ASP A 1 220 ? -23.512 -30.856 26.283 1.00 53.00 220 ASP A C 1
ATOM 1690 O O . ASP A 1 220 ? -23.696 -30.777 27.497 1.00 53.00 220 ASP A O 1
ATOM 1694 N N . CYS A 1 221 ? -24.374 -30.271 25.450 1.00 55.78 221 CYS A N 1
ATOM 1695 C CA . CYS A 1 221 ? -25.609 -29.641 25.932 1.00 55.78 221 CYS A CA 1
ATOM 1696 C C . CYS A 1 221 ? -26.761 -30.654 26.014 1.00 55.78 221 CYS A C 1
ATOM 1698 O O . CYS A 1 221 ? -27.768 -30.525 25.311 1.00 55.78 221 CYS A O 1
ATOM 1700 N N . LYS A 1 222 ? -26.635 -31.683 26.861 1.00 49.25 222 LYS A N 1
ATOM 1701 C CA . LYS A 1 222 ? -27.768 -32.555 27.196 1.00 49.25 222 LYS A CA 1
ATOM 1702 C C . LYS A 1 222 ? -27.650 -33.147 28.604 1.00 49.25 222 LYS A C 1
ATOM 1704 O O . LYS A 1 222 ? -26.949 -34.131 28.794 1.00 49.25 222 LYS A O 1
ATOM 1709 N N . GLY A 1 223 ? -28.463 -32.600 29.515 1.00 44.50 223 GLY A N 1
ATOM 1710 C CA . GLY A 1 223 ? -28.961 -33.274 30.724 1.00 44.50 223 GLY A CA 1
ATOM 1711 C C . GLY A 1 223 ? -28.087 -33.157 31.956 1.00 44.50 223 GLY A C 1
ATOM 1712 O O . GLY A 1 223 ? -27.252 -34.060 32.149 1.00 44.50 223 GLY A O 1
#